Protein AF-A0A821BG41-F1 (afdb_monomer)

Organism: NCBI:txid392032

Structure (mmCIF, N/CA/C/O backbone):
data_AF-A0A821BG41-F1
#
_entry.id   AF-A0A821BG41-F1
#
loop_
_atom_site.group_PDB
_atom_site.id
_atom_site.type_symbol
_atom_site.label_atom_id
_atom_site.label_alt_id
_atom_site.label_comp_id
_atom_site.label_asym_id
_atom_site.label_entity_id
_atom_site.label_seq_id
_atom_site.pdbx_PDB_ins_code
_atom_site.Cartn_x
_atom_site.Cartn_y
_atom_site.Cartn_z
_atom_site.occupancy
_atom_site.B_iso_or_equiv
_atom_site.auth_seq_id
_atom_site.auth_comp_id
_atom_site.auth_asym_id
_atom_site.auth_atom_id
_atom_site.pdbx_PDB_model_num
ATOM 1 N N . LEU A 1 1 ? -7.877 10.036 12.841 1.00 83.12 1 LEU A N 1
ATOM 2 C CA . LEU A 1 1 ? -7.981 10.003 11.367 1.00 83.12 1 LEU A CA 1
ATOM 3 C C . LEU A 1 1 ? -9.269 9.277 11.002 1.00 83.12 1 LEU A C 1
ATOM 5 O O . LEU A 1 1 ? -9.530 8.242 11.602 1.00 83.12 1 LEU A O 1
ATOM 9 N N . PHE A 1 2 ? -10.061 9.819 10.078 1.00 88.44 2 PHE A N 1
ATOM 10 C CA . PHE A 1 2 ? -11.281 9.198 9.553 1.00 88.44 2 PHE A CA 1
ATOM 11 C C . PHE A 1 2 ? -11.327 9.444 8.045 1.00 88.44 2 PHE A C 1
ATOM 13 O O . PHE A 1 2 ? -11.191 10.588 7.621 1.00 88.44 2 PHE A O 1
ATOM 20 N N . ASN A 1 3 ? -11.491 8.385 7.259 1.00 85.50 3 ASN A N 1
ATOM 21 C CA . ASN A 1 3 ? -11.589 8.429 5.807 1.00 85.50 3 ASN A CA 1
ATOM 22 C C . ASN A 1 3 ? -12.712 7.501 5.345 1.00 85.50 3 ASN A C 1
ATOM 24 O O . ASN A 1 3 ? -12.954 6.457 5.950 1.00 85.50 3 ASN A O 1
ATOM 28 N N . ARG A 1 4 ? -13.362 7.869 4.242 1.00 89.00 4 ARG A N 1
ATOM 29 C CA . ARG A 1 4 ? -14.416 7.076 3.610 1.00 89.00 4 ARG A CA 1
ATOM 30 C C . ARG A 1 4 ? -14.182 7.018 2.106 1.00 89.00 4 ARG A C 1
ATOM 32 O O . ARG A 1 4 ? -13.873 8.041 1.497 1.00 89.00 4 ARG A O 1
ATOM 39 N N . TYR A 1 5 ? -14.364 5.842 1.522 1.00 88.38 5 TYR A N 1
ATOM 40 C CA . TYR A 1 5 ? -14.383 5.625 0.083 1.00 88.38 5 TYR A CA 1
ATOM 41 C C . TYR A 1 5 ? -15.630 4.821 -0.279 1.00 88.38 5 TYR A C 1
ATOM 43 O O . TYR A 1 5 ? -15.704 3.639 0.027 1.00 88.38 5 TYR A O 1
ATOM 51 N N . ILE A 1 6 ? -16.609 5.471 -0.913 1.00 90.50 6 ILE A N 1
ATOM 52 C CA . ILE A 1 6 ? -17.924 4.882 -1.213 1.00 90.50 6 ILE A CA 1
ATOM 53 C C . ILE A 1 6 ? -18.543 4.290 0.066 1.00 90.50 6 ILE A C 1
ATOM 55 O O . ILE A 1 6 ? -18.955 5.059 0.937 1.00 90.50 6 ILE A O 1
ATOM 59 N N . ASP A 1 7 ? -18.567 2.970 0.214 1.00 90.19 7 ASP A N 1
ATOM 60 C CA . ASP A 1 7 ? -19.157 2.274 1.358 1.00 90.19 7 ASP A CA 1
ATOM 61 C C . ASP A 1 7 ? -18.105 1.860 2.400 1.00 90.19 7 ASP A C 1
ATOM 63 O O . ASP A 1 7 ? -18.447 1.563 3.543 1.00 90.19 7 ASP A O 1
ATOM 67 N N . ASP A 1 8 ? -16.818 1.933 2.052 1.00 90.62 8 ASP A N 1
ATOM 68 C CA . ASP A 1 8 ? -15.718 1.542 2.924 1.00 90.62 8 ASP A CA 1
ATOM 69 C C . ASP A 1 8 ? -15.284 2.695 3.833 1.00 90.62 8 ASP A C 1
ATOM 71 O O . ASP A 1 8 ? -15.025 3.821 3.391 1.00 90.62 8 ASP A O 1
ATOM 75 N N . VAL A 1 9 ? -15.137 2.403 5.125 1.00 92.06 9 VAL A N 1
ATOM 76 C CA . VAL A 1 9 ? -14.697 3.366 6.139 1.00 92.06 9 VAL A CA 1
ATOM 77 C C . VAL A 1 9 ? -13.405 2.889 6.789 1.00 92.06 9 VAL A C 1
ATOM 79 O O . VAL A 1 9 ? -13.288 1.749 7.230 1.00 92.06 9 VAL A O 1
ATOM 82 N N . PHE A 1 10 ? -12.441 3.800 6.904 1.00 91.94 10 PHE A N 1
ATOM 83 C CA . PHE A 1 10 ? -11.218 3.604 7.670 1.00 91.94 10 PHE A CA 1
ATOM 84 C C . PHE A 1 10 ? -11.103 4.667 8.756 1.00 91.94 10 PHE A C 1
ATOM 86 O O . PHE A 1 10 ? -11.219 5.866 8.491 1.00 91.94 10 PHE A O 1
ATOM 93 N N . MET A 1 11 ? -10.799 4.248 9.982 1.00 92.25 11 MET A N 1
ATOM 94 C CA . MET A 1 11 ? -10.555 5.184 11.073 1.00 92.25 11 MET A CA 1
ATOM 95 C C . MET A 1 11 ? -9.512 4.684 12.062 1.00 92.25 11 MET A C 1
ATOM 97 O O . MET A 1 11 ? -9.336 3.486 12.268 1.00 92.25 11 MET A O 1
ATOM 101 N N . THR A 1 12 ? -8.846 5.634 12.712 1.00 92.38 12 THR A N 1
ATOM 102 C CA . THR A 1 12 ? -7.970 5.377 13.857 1.00 92.38 12 THR A CA 1
ATOM 103 C C . THR A 1 12 ? -8.703 5.721 15.146 1.00 92.38 12 THR A C 1
ATOM 105 O O . THR A 1 12 ? -9.379 6.749 15.220 1.00 92.38 12 THR A O 1
ATOM 108 N N . TRP A 1 13 ? -8.513 4.908 16.179 1.00 92.62 13 TRP A N 1
ATOM 109 C CA . TRP A 1 13 ? -9.172 5.075 17.468 1.00 92.62 13 TRP A CA 1
ATOM 110 C C . TRP A 1 13 ? -8.147 5.166 18.596 1.00 92.62 13 TRP A C 1
ATOM 112 O O . TRP A 1 13 ? -7.233 4.349 18.664 1.00 92.62 13 TRP A O 1
ATOM 122 N N . ASN A 1 14 ? -8.309 6.161 19.471 1.00 91.69 14 ASN A N 1
ATOM 123 C CA . ASN A 1 14 ? -7.357 6.452 20.551 1.00 91.69 14 ASN A CA 1
ATOM 124 C C . ASN A 1 14 ? -7.866 6.031 21.941 1.00 91.69 14 ASN A C 1
ATOM 126 O O . ASN A 1 14 ? -7.137 6.186 22.916 1.00 91.69 14 ASN A O 1
AT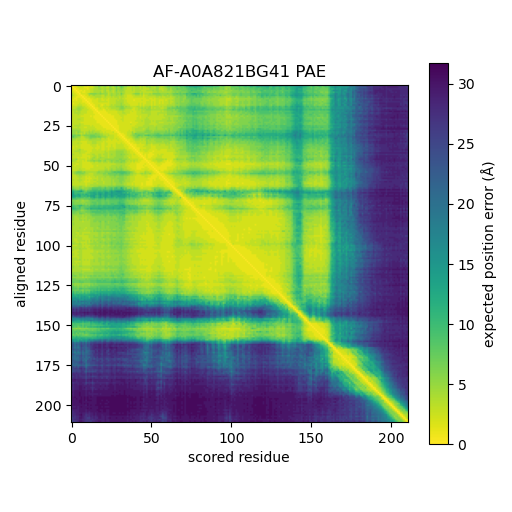OM 130 N N . LYS A 1 15 ? -9.111 5.549 22.054 1.00 92.56 15 LYS A N 1
ATOM 131 C CA . LYS A 1 15 ? -9.680 5.066 23.323 1.00 92.56 15 LYS A CA 1
ATOM 132 C C . LYS A 1 15 ? -9.685 3.538 23.373 1.00 92.56 15 LYS A C 1
ATOM 134 O O . LYS A 1 15 ? -9.118 2.876 22.504 1.00 92.56 15 LYS A O 1
ATOM 139 N N . SER A 1 16 ? -10.339 2.974 24.386 1.00 93.88 16 SER A N 1
ATOM 140 C CA . SER A 1 16 ? -10.462 1.526 24.525 1.00 93.88 16 SER A CA 1
ATOM 141 C C . SER A 1 16 ? -11.202 0.899 23.335 1.00 93.88 16 SER A C 1
ATOM 143 O O . SER A 1 16 ? -12.135 1.480 22.772 1.00 93.88 16 SER A O 1
ATOM 145 N N . GLU A 1 17 ? -10.797 -0.317 22.962 1.00 92.75 17 GLU A N 1
ATOM 146 C CA . GLU A 1 17 ? -11.471 -1.106 21.924 1.00 92.75 17 GLU A CA 1
ATOM 147 C C . GLU A 1 17 ? -12.933 -1.405 22.299 1.00 92.75 17 GLU A C 1
ATOM 149 O O . GLU A 1 17 ? -13.809 -1.417 21.438 1.00 92.75 17 GLU A O 1
ATOM 154 N N . ASN A 1 18 ? -13.217 -1.581 23.593 1.00 95.31 18 ASN A N 1
ATOM 155 C CA . ASN A 1 18 ? -14.565 -1.854 24.094 1.00 95.31 18 ASN A CA 1
ATOM 156 C C . ASN A 1 18 ? -15.521 -0.679 23.869 1.00 95.31 18 ASN A C 1
ATOM 158 O O . ASN A 1 18 ? -16.675 -0.892 23.506 1.00 95.31 18 ASN A O 1
ATOM 162 N N . GLU A 1 19 ? -15.059 0.559 24.060 1.00 95.62 19 GLU A N 1
ATOM 163 C CA . GLU A 1 19 ? -15.861 1.739 23.719 1.00 95.62 19 GLU A CA 1
ATOM 164 C C . GLU A 1 19 ? -16.169 1.788 22.225 1.00 95.62 19 GLU A C 1
ATOM 166 O O . GLU A 1 19 ? -17.300 2.080 21.845 1.00 95.62 19 GLU A O 1
ATOM 171 N N . LEU A 1 20 ? -15.187 1.456 21.382 1.00 94.56 20 LEU A N 1
ATOM 172 C CA . LEU A 1 20 ? -15.393 1.437 19.941 1.00 94.56 20 LEU A CA 1
ATOM 173 C C . LEU A 1 20 ? -16.427 0.382 19.530 1.00 94.56 20 LEU A C 1
ATOM 175 O O . LEU A 1 20 ? -17.335 0.688 18.760 1.00 94.56 20 LEU A O 1
ATOM 179 N N . LYS A 1 21 ? -16.330 -0.835 20.078 1.00 94.88 21 LYS A N 1
ATOM 180 C CA . LYS A 1 21 ? -17.300 -1.911 19.821 1.00 94.88 21 LYS A CA 1
ATOM 181 C C . LYS A 1 21 ? -18.718 -1.494 20.196 1.00 94.88 21 LYS A C 1
ATOM 183 O O . LYS A 1 21 ? -19.605 -1.620 19.363 1.00 94.88 21 LYS A O 1
ATOM 188 N N . LYS A 1 22 ? -18.911 -0.890 21.374 1.00 95.44 22 LYS A N 1
ATOM 189 C CA . LYS A 1 22 ? -20.225 -0.381 21.805 1.00 95.44 22 LYS A CA 1
ATOM 190 C C . LYS A 1 22 ? -20.807 0.643 20.832 1.00 95.44 22 LYS A C 1
ATOM 192 O O . LYS A 1 22 ? -22.000 0.619 20.554 1.00 95.44 22 LYS A O 1
ATOM 197 N N . ILE A 1 23 ? -19.978 1.547 20.307 1.00 94.00 23 ILE A N 1
ATOM 198 C CA . ILE A 1 23 ? -20.428 2.543 19.323 1.00 94.00 23 ILE A CA 1
ATOM 199 C C . ILE A 1 23 ? -20.885 1.855 18.031 1.00 94.00 23 ILE A C 1
ATOM 201 O O . ILE A 1 23 ? -21.939 2.204 17.503 1.00 94.00 23 ILE A O 1
ATOM 205 N N . ILE A 1 24 ? -20.123 0.876 17.536 1.00 93.75 24 ILE A N 1
ATOM 206 C CA . ILE A 1 24 ? -20.457 0.155 16.299 1.00 93.75 24 ILE A CA 1
ATOM 207 C C . ILE A 1 24 ? -21.707 -0.716 16.486 1.00 93.75 24 ILE A C 1
ATOM 209 O O . ILE A 1 24 ? -22.584 -0.724 15.626 1.00 93.75 24 ILE A O 1
ATOM 213 N N . GLU A 1 25 ? -21.825 -1.406 17.619 1.00 94.31 25 GLU A N 1
ATOM 214 C CA . GLU A 1 25 ? -23.008 -2.193 17.977 1.00 94.31 25 GLU A CA 1
ATOM 215 C C . GLU A 1 25 ? -24.257 -1.311 18.034 1.00 94.31 25 GLU A C 1
ATOM 217 O O . GLU A 1 25 ? -25.267 -1.648 17.420 1.00 94.31 25 GLU A O 1
ATOM 222 N N . ASN A 1 26 ? -24.169 -0.139 18.669 1.00 95.12 26 ASN A N 1
ATOM 223 C CA . ASN A 1 26 ? -25.259 0.831 18.681 1.00 95.12 26 ASN A CA 1
ATOM 224 C C . ASN A 1 26 ? -25.603 1.324 17.268 1.00 95.12 26 ASN A C 1
ATOM 226 O O . ASN A 1 26 ? -26.780 1.388 16.923 1.00 95.12 26 ASN A O 1
ATOM 230 N N . ALA A 1 27 ? -24.610 1.632 16.429 1.00 92.88 27 ALA A N 1
ATOM 231 C CA . ALA A 1 27 ? -24.849 2.043 15.044 1.00 92.88 27 ALA A CA 1
ATOM 232 C C . ALA A 1 27 ? -25.553 0.944 14.225 1.00 92.88 27 ALA A C 1
ATOM 234 O O . ALA A 1 27 ? -26.441 1.238 13.429 1.00 92.88 27 ALA A O 1
ATOM 235 N N . ASN A 1 28 ? -25.239 -0.328 14.486 1.00 95.00 28 ASN A N 1
ATOM 236 C CA . ASN A 1 28 ? -25.894 -1.479 13.860 1.00 95.00 28 ASN A CA 1
ATOM 237 C C . ASN A 1 28 ? -27.363 -1.675 14.269 1.00 95.00 28 ASN A C 1
ATOM 239 O O . ASN A 1 28 ? -28.057 -2.479 13.650 1.00 95.00 28 ASN A O 1
ATOM 243 N N . THR A 1 29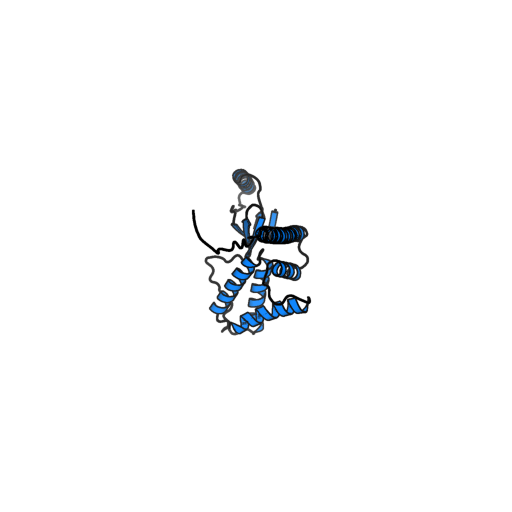 ? -27.860 -0.946 15.274 1.00 95.38 29 THR A N 1
ATOM 244 C CA . THR A 1 29 ? -29.290 -0.947 15.637 1.00 95.38 29 THR A CA 1
ATOM 245 C C . THR A 1 29 ? -30.116 0.076 14.860 1.00 95.38 29 THR A C 1
ATOM 247 O O . THR A 1 29 ? -31.342 0.004 14.880 1.00 95.38 29 THR A O 1
ATOM 250 N N . TRP A 1 30 ? -29.477 1.024 14.165 1.00 94.25 30 TRP A N 1
ATOM 251 C CA . TRP A 1 30 ? -30.176 2.157 13.553 1.00 94.25 30 TRP A CA 1
ATOM 252 C C . TRP A 1 30 ? -31.073 1.765 12.383 1.00 94.25 30 TRP A C 1
ATOM 254 O O . TRP A 1 30 ? -32.073 2.435 12.134 1.00 94.25 30 TRP A O 1
ATOM 264 N N . HIS A 1 31 ? -30.735 0.699 11.658 1.00 94.12 31 HIS A N 1
ATOM 265 C CA . HIS A 1 31 ? -31.535 0.240 10.534 1.00 94.12 31 HIS A CA 1
ATOM 266 C C . HIS A 1 31 ? -31.576 -1.293 10.479 1.00 94.12 31 HIS A C 1
ATOM 268 O O . HIS A 1 31 ? -30.521 -1.926 10.464 1.00 94.12 31 HIS A O 1
ATOM 274 N N . PRO A 1 32 ? -32.764 -1.917 10.379 1.00 92.69 32 PRO A N 1
ATOM 275 C CA . PRO A 1 32 ? -32.904 -3.374 10.469 1.00 92.69 32 PRO A CA 1
ATOM 276 C C . PRO A 1 32 ? -32.188 -4.127 9.338 1.00 92.69 32 PRO A C 1
ATOM 278 O O . PRO A 1 32 ? -31.756 -5.262 9.530 1.00 92.69 32 PRO A O 1
ATOM 281 N N . ASN A 1 33 ? -32.028 -3.485 8.175 1.00 94.25 33 ASN A N 1
ATOM 282 C CA . ASN A 1 33 ? -31.461 -4.112 6.977 1.00 94.25 33 ASN A CA 1
ATOM 283 C C . ASN A 1 33 ? -30.023 -3.674 6.654 1.00 94.25 33 ASN A C 1
ATOM 285 O O . ASN A 1 33 ? -29.470 -4.146 5.668 1.00 94.25 33 ASN A O 1
ATOM 289 N N . ILE A 1 34 ? -29.421 -2.757 7.424 1.00 91.56 34 ILE A N 1
ATOM 290 C CA . ILE A 1 34 ? -28.054 -2.275 7.161 1.00 91.56 34 ILE A CA 1
ATOM 291 C C . ILE A 1 34 ? -27.195 -2.600 8.377 1.00 91.56 34 ILE A C 1
ATOM 293 O O . ILE A 1 34 ? -27.445 -2.095 9.467 1.00 91.56 34 ILE A O 1
ATOM 297 N N . LYS A 1 35 ? -26.176 -3.440 8.177 1.00 92.38 35 LYS A N 1
ATOM 298 C CA . LYS A 1 35 ? -25.190 -3.792 9.201 1.00 92.38 35 LYS A CA 1
ATOM 299 C C . LYS A 1 35 ? -23.798 -3.389 8.735 1.00 92.38 35 LYS A C 1
ATOM 301 O O . LYS A 1 35 ? -23.368 -3.766 7.651 1.00 92.38 35 LYS A O 1
ATOM 306 N N . LEU A 1 36 ? -23.103 -2.646 9.580 1.00 92.00 36 LEU A N 1
ATOM 307 C CA . LEU A 1 36 ? -21.690 -2.337 9.469 1.00 92.00 36 LEU A CA 1
ATOM 308 C C . LEU A 1 36 ? -20.887 -3.586 9.830 1.00 92.00 36 LEU A C 1
ATOM 310 O O . LEU A 1 36 ? -20.845 -4.008 10.991 1.00 92.00 36 LEU A O 1
ATOM 314 N N . GLU A 1 37 ? -20.237 -4.162 8.826 1.00 92.62 37 GLU A N 1
ATOM 315 C CA . GLU A 1 37 ? -19.157 -5.115 9.036 1.00 92.62 37 GLU A CA 1
ATOM 316 C C . GLU A 1 37 ? -17.890 -4.344 9.418 1.00 92.62 37 GLU A C 1
ATOM 318 O O . GLU A 1 37 ? -17.560 -3.321 8.817 1.00 92.62 37 GLU A O 1
ATOM 323 N N . TYR A 1 38 ? -17.184 -4.801 10.451 1.00 93.06 38 TYR A N 1
ATOM 324 C CA . TYR A 1 38 ? -16.000 -4.109 10.941 1.00 93.06 38 TYR A CA 1
ATOM 325 C C . TYR A 1 38 ? -14.908 -5.085 11.357 1.00 93.06 38 TYR A C 1
ATOM 327 O O . TYR A 1 38 ? -15.159 -6.190 11.836 1.00 93.06 38 TYR A O 1
ATOM 335 N N . LYS A 1 39 ? -13.661 -4.631 11.226 1.00 93.94 39 LYS A N 1
ATOM 336 C CA . LYS A 1 39 ? -12.480 -5.347 11.694 1.00 93.94 39 LYS A CA 1
ATOM 337 C C . LYS A 1 39 ? -11.565 -4.377 12.422 1.00 93.94 39 LYS A C 1
ATOM 339 O O . LYS A 1 39 ? -11.225 -3.323 11.895 1.00 93.94 39 LYS A O 1
ATOM 344 N N . ILE A 1 40 ? -11.154 -4.747 13.631 1.00 93.38 40 ILE A N 1
ATOM 345 C CA . ILE A 1 40 ? -10.231 -3.963 14.454 1.00 93.38 40 ILE A CA 1
ATOM 346 C C . ILE A 1 40 ? -8.924 -4.741 14.531 1.00 93.38 40 ILE A C 1
ATOM 348 O O . ILE A 1 40 ? -8.909 -5.917 14.884 1.00 93.38 40 ILE A O 1
ATOM 352 N N . SER A 1 41 ? -7.824 -4.107 14.144 1.00 93.56 41 SER A N 1
ATOM 353 C CA . SER A 1 41 ? -6.489 -4.693 14.215 1.00 93.56 41 SER A CA 1
ATOM 354 C C . SER A 1 41 ? -5.445 -3.587 14.105 1.00 93.56 41 SER A C 1
ATOM 356 O O . SER A 1 41 ? -5.717 -2.498 13.601 1.00 93.56 41 SER A O 1
ATOM 358 N N . LYS A 1 42 ? -4.225 -3.885 14.557 1.00 92.69 42 LYS A N 1
ATOM 359 C CA . LYS A 1 42 ? -3.055 -3.029 14.328 1.00 92.69 42 LYS A CA 1
ATOM 360 C C . LYS A 1 42 ? -2.646 -2.990 12.857 1.00 92.69 42 LYS A C 1
ATOM 362 O O . LYS A 1 42 ? -2.075 -1.994 12.433 1.00 92.69 42 LYS A O 1
ATOM 367 N N . SER A 1 43 ? -2.922 -4.054 12.104 1.00 93.88 43 SER A N 1
ATOM 368 C CA . SER A 1 43 ? -2.664 -4.141 10.665 1.00 93.88 43 SER A CA 1
ATOM 369 C C . SER A 1 43 ? -3.929 -4.577 9.932 1.00 93.88 43 SER A C 1
ATOM 371 O O . SER A 1 43 ? -4.524 -5.606 10.278 1.00 93.88 43 SER A O 1
ATOM 373 N N . LEU A 1 44 ? -4.372 -3.767 8.971 1.00 93.81 44 LEU A N 1
ATOM 374 C CA . LEU A 1 44 ? -5.616 -3.961 8.231 1.00 93.81 44 LEU A CA 1
ATOM 375 C C . LEU A 1 44 ? -5.435 -3.606 6.754 1.00 93.81 44 LEU A C 1
ATOM 377 O O . LEU A 1 44 ? -4.873 -2.551 6.446 1.00 93.81 44 LEU A O 1
ATOM 381 N N . PRO A 1 45 ? -5.930 -4.451 5.835 1.00 93.12 45 PRO A N 1
ATOM 382 C CA . PRO A 1 45 ? -6.088 -4.042 4.453 1.00 93.12 45 PRO A CA 1
ATOM 383 C C . PRO A 1 45 ? -7.233 -3.033 4.336 1.00 93.12 45 PRO A C 1
ATOM 385 O O . PRO A 1 45 ? -8.283 -3.198 4.955 1.00 93.12 45 PRO A O 1
ATOM 388 N N . PHE A 1 46 ? -7.026 -2.005 3.523 1.00 90.62 46 PHE A N 1
ATOM 389 C CA . PHE A 1 46 ? -8.040 -1.052 3.099 1.00 90.62 46 PHE A CA 1
ATOM 390 C C . PHE A 1 46 ? -7.832 -0.771 1.610 1.00 90.62 46 PHE A C 1
ATOM 392 O O . PHE A 1 46 ? -6.835 -0.154 1.220 1.00 90.62 46 PHE A O 1
ATOM 399 N N . LEU A 1 47 ? -8.759 -1.257 0.779 1.00 89.25 47 LEU A N 1
ATOM 400 C CA . LEU A 1 47 ? -8.615 -1.283 -0.677 1.00 89.25 47 LEU A CA 1
ATOM 401 C C . LEU A 1 47 ? -7.285 -1.954 -1.082 1.00 89.25 47 LEU A C 1
ATOM 403 O O . LEU A 1 47 ? -6.979 -3.075 -0.680 1.00 89.25 47 LEU A O 1
ATOM 407 N N . ASP A 1 48 ? -6.471 -1.237 -1.850 1.00 88.69 48 ASP A N 1
ATOM 408 C CA . ASP A 1 48 ? -5.187 -1.672 -2.383 1.00 88.69 48 ASP A CA 1
ATOM 409 C C . ASP A 1 48 ? -3.993 -1.476 -1.423 1.00 88.69 48 ASP A C 1
ATOM 411 O O . ASP A 1 48 ? -2.837 -1.720 -1.802 1.00 88.69 48 ASP A O 1
ATOM 415 N N . VAL A 1 49 ? -4.247 -1.022 -0.191 1.00 91.81 49 VAL A N 1
ATOM 416 C CA . VAL A 1 49 ? -3.220 -0.608 0.773 1.00 91.81 49 VAL A CA 1
ATOM 417 C C . VAL A 1 49 ? -3.326 -1.419 2.059 1.00 91.81 49 VAL A C 1
ATOM 419 O O . VAL A 1 49 ? -4.403 -1.577 2.624 1.00 91.81 49 VAL A O 1
ATOM 422 N N . LEU A 1 50 ? -2.193 -1.904 2.559 1.00 94.75 50 LEU A N 1
ATOM 423 C CA . LEU A 1 50 ? -2.082 -2.484 3.890 1.00 94.75 50 LEU A CA 1
ATOM 424 C C . LEU A 1 50 ? -1.601 -1.401 4.853 1.00 94.75 50 LEU A C 1
ATOM 426 O O . LEU A 1 50 ? -0.480 -0.900 4.730 1.00 94.75 50 LEU A O 1
ATOM 430 N N . LEU A 1 51 ? -2.453 -1.055 5.812 1.00 93.69 51 LEU A N 1
ATOM 431 C CA . LEU A 1 51 ? -2.188 -0.041 6.822 1.00 93.69 51 LEU A CA 1
ATOM 432 C C . LEU A 1 51 ? -1.794 -0.718 8.130 1.00 93.69 51 LEU A C 1
ATOM 434 O O . LEU A 1 51 ? -2.535 -1.548 8.650 1.00 93.69 51 LEU A O 1
ATOM 438 N N . THR A 1 52 ? -0.635 -0.352 8.670 1.00 94.25 52 THR A N 1
ATOM 439 C CA . THR A 1 52 ? -0.095 -0.903 9.914 1.00 94.25 52 THR A CA 1
ATOM 440 C C . THR A 1 52 ? 0.249 0.217 10.882 1.00 94.25 52 THR A C 1
ATOM 442 O O . THR A 1 52 ? 1.028 1.110 10.565 1.00 94.25 52 THR A O 1
ATOM 445 N N . ASN A 1 53 ? -0.321 0.168 12.080 1.00 93.19 53 ASN A N 1
ATOM 446 C CA . ASN A 1 53 ? 0.026 1.067 13.169 1.00 93.19 53 ASN A CA 1
ATOM 447 C C . ASN A 1 53 ? 1.302 0.575 13.866 1.00 93.19 53 ASN A C 1
ATOM 449 O O . ASN A 1 53 ? 1.302 -0.465 14.528 1.00 93.19 53 ASN A O 1
ATOM 453 N N . ILE A 1 54 ? 2.371 1.353 13.731 1.00 91.94 54 ILE A N 1
ATOM 454 C CA . ILE A 1 54 ? 3.663 1.148 14.377 1.00 91.94 54 ILE A CA 1
ATOM 455 C C . ILE A 1 54 ? 3.797 2.214 15.466 1.00 91.94 54 ILE A C 1
ATOM 457 O O . ILE A 1 54 ? 4.182 3.349 15.196 1.00 91.94 54 ILE A O 1
ATOM 461 N N . ASN A 1 55 ? 3.452 1.852 16.703 1.00 89.44 55 ASN A N 1
ATOM 462 C CA . ASN A 1 55 ? 3.610 2.701 17.893 1.00 89.44 55 ASN A CA 1
ATOM 463 C C . ASN A 1 55 ? 2.999 4.113 17.763 1.00 89.44 55 ASN A C 1
ATOM 465 O O . ASN A 1 55 ? 3.580 5.092 18.218 1.00 89.44 55 ASN A O 1
ATOM 469 N N . GLY A 1 56 ? 1.823 4.222 17.142 1.00 86.62 56 GLY A N 1
ATOM 470 C CA . GLY A 1 56 ? 1.119 5.492 16.927 1.00 86.62 56 GLY A CA 1
ATOM 471 C C . GLY A 1 56 ? 1.365 6.117 15.553 1.00 86.62 56 GLY A C 1
ATOM 472 O O . GLY A 1 56 ? 0.625 7.018 15.161 1.00 86.62 56 GLY A O 1
ATOM 473 N N . THR A 1 57 ? 2.333 5.607 14.791 1.00 88.62 57 THR A N 1
ATOM 474 C CA . THR A 1 57 ? 2.610 6.042 13.419 1.00 88.62 57 THR A CA 1
ATOM 475 C C . THR A 1 57 ? 1.998 5.067 12.424 1.00 88.62 57 THR A C 1
ATOM 477 O O . THR A 1 57 ? 2.235 3.861 12.481 1.00 88.62 57 THR A O 1
ATOM 480 N N . LEU A 1 58 ? 1.212 5.582 11.480 1.00 90.81 58 LEU A N 1
ATOM 481 C CA . LEU A 1 58 ? 0.606 4.761 10.438 1.00 90.81 58 LEU A CA 1
ATOM 482 C C . LEU A 1 58 ? 1.600 4.537 9.292 1.00 90.81 58 LEU A C 1
ATOM 484 O O . LEU A 1 58 ? 2.005 5.481 8.617 1.00 90.81 58 LEU A O 1
ATOM 488 N N . SER A 1 59 ? 1.964 3.280 9.061 1.00 92.75 59 SER A N 1
ATOM 489 C CA . SER A 1 59 ? 2.767 2.838 7.923 1.00 92.75 59 SER A CA 1
ATOM 490 C C . SER A 1 59 ? 1.874 2.189 6.869 1.00 92.75 59 SER A C 1
ATOM 492 O O . SER A 1 59 ? 0.974 1.417 7.203 1.00 92.75 59 SER A O 1
ATOM 494 N N . ALA A 1 60 ? 2.112 2.506 5.600 1.00 92.25 60 ALA A N 1
ATOM 495 C CA . ALA A 1 60 ? 1.374 1.992 4.459 1.00 92.25 60 ALA A CA 1
ATOM 496 C C . ALA A 1 60 ? 2.291 1.153 3.560 1.00 92.25 60 ALA A C 1
ATOM 498 O O . ALA A 1 60 ? 3.475 1.449 3.382 1.00 92.25 60 ALA A O 1
ATOM 499 N N . SER A 1 61 ? 1.727 0.094 2.991 1.00 94.00 61 SER A N 1
ATOM 500 C CA . SER A 1 61 ? 2.367 -0.761 1.988 1.00 94.00 61 SER A CA 1
ATOM 501 C C . SER A 1 61 ? 1.323 -1.261 0.995 1.00 94.00 61 SER A C 1
ATOM 503 O O . SER A 1 61 ? 0.122 -1.080 1.202 1.00 94.00 61 SER A O 1
ATOM 505 N N . VAL A 1 62 ? 1.756 -1.864 -0.110 1.00 93.56 62 VAL A N 1
ATOM 506 C CA . VAL A 1 62 ? 0.825 -2.474 -1.064 1.00 93.56 62 VAL A CA 1
ATOM 507 C C . VAL A 1 62 ? 0.192 -3.713 -0.431 1.00 93.56 62 VAL A C 1
ATOM 509 O O . VAL A 1 62 ? 0.895 -4.577 0.086 1.00 93.56 62 VAL A O 1
ATOM 512 N N . TYR A 1 63 ? -1.139 -3.807 -0.465 1.00 93.88 63 TYR A N 1
ATOM 513 C CA . TYR A 1 63 ? -1.823 -5.024 -0.041 1.00 93.88 63 TYR A CA 1
ATOM 514 C C . TYR A 1 63 ? -1.878 -6.047 -1.178 1.00 93.88 63 TYR A C 1
ATOM 516 O O . TYR A 1 63 ? -2.435 -5.763 -2.240 1.00 93.88 63 TYR A O 1
ATOM 524 N N . HIS A 1 64 ? -1.363 -7.248 -0.911 1.00 90.88 64 HIS A N 1
ATOM 525 C CA . HIS A 1 64 ? -1.534 -8.432 -1.755 1.00 90.88 64 HIS A CA 1
ATOM 526 C C . HIS A 1 64 ? -2.426 -9.431 -1.034 1.00 90.88 64 HIS A C 1
ATOM 528 O O . HIS A 1 64 ? -2.161 -9.808 0.110 1.00 90.88 64 HIS A O 1
ATOM 534 N N . LYS A 1 65 ? -3.505 -9.859 -1.692 1.00 87.06 65 LYS A N 1
ATOM 535 C CA . LYS A 1 65 ? -4.434 -10.828 -1.112 1.00 87.06 65 LYS A CA 1
ATOM 536 C C . LYS A 1 65 ? -3.722 -12.187 -0.991 1.00 87.06 65 LYS A C 1
ATOM 538 O O . LYS A 1 65 ? -3.317 -12.714 -2.021 1.00 87.06 65 LYS A O 1
ATOM 543 N N . PRO A 1 66 ? -3.616 -12.797 0.208 1.00 84.25 66 PRO A N 1
ATOM 544 C CA . PRO A 1 66 ? -2.813 -14.013 0.407 1.00 84.25 66 PRO A CA 1
ATOM 545 C C . PRO A 1 66 ? -3.222 -15.209 -0.460 1.00 84.25 66 PRO A C 1
ATOM 547 O O . PRO A 1 66 ? -2.390 -16.039 -0.796 1.00 84.25 66 PRO A O 1
ATOM 550 N N . ALA A 1 67 ? -4.508 -15.299 -0.801 1.00 81.06 67 ALA A N 1
ATOM 551 C CA . ALA A 1 67 ? -5.063 -16.378 -1.615 1.00 81.06 67 ALA A CA 1
ATOM 552 C C . ALA A 1 67 ? -5.150 -16.036 -3.113 1.00 81.06 67 ALA A C 1
ATOM 554 O O . ALA A 1 67 ? -5.655 -16.845 -3.884 1.00 81.06 67 ALA A O 1
ATOM 555 N N . ALA A 1 68 ? -4.743 -14.832 -3.528 1.00 82.75 68 ALA A N 1
ATOM 556 C CA . ALA A 1 68 ? -4.718 -14.481 -4.940 1.00 82.75 68 ALA A CA 1
ATOM 557 C C . ALA A 1 68 ? -3.397 -14.949 -5.547 1.00 82.75 68 ALA A C 1
ATOM 559 O O . ALA A 1 68 ? -2.324 -14.587 -5.065 1.00 82.75 68 ALA A O 1
ATOM 560 N N . GLU A 1 69 ? -3.479 -15.721 -6.626 1.00 82.62 69 GLU A N 1
ATOM 561 C CA . GLU A 1 69 ? -2.312 -15.947 -7.466 1.00 82.62 69 GLU A CA 1
ATOM 562 C C . GLU A 1 69 ? -1.826 -14.599 -8.019 1.00 82.62 69 GLU A C 1
ATOM 564 O O . GLU A 1 69 ? -2.650 -13.733 -8.340 1.00 82.62 69 GLU A O 1
ATOM 569 N N . PRO A 1 70 ? -0.504 -14.392 -8.144 1.00 82.31 70 PRO A N 1
ATOM 570 C CA . PRO A 1 70 ? 0.070 -13.179 -8.715 1.00 82.31 70 PRO A CA 1
ATOM 571 C C . PRO A 1 70 ? -0.101 -13.194 -10.242 1.00 82.31 70 PRO A C 1
ATOM 573 O O . PRO A 1 70 ? 0.865 -13.196 -11.003 1.00 82.31 70 PRO A O 1
ATOM 576 N N . TYR A 1 71 ? -1.347 -13.266 -10.701 1.00 86.44 71 TYR A N 1
ATOM 577 C CA . TYR A 1 71 ? -1.693 -13.340 -12.106 1.00 86.44 71 TYR A CA 1
ATOM 578 C C . TYR A 1 71 ? -1.682 -11.940 -12.713 1.00 86.44 71 TYR A C 1
ATOM 580 O O . TYR A 1 71 ? -2.404 -11.037 -12.284 1.00 86.44 71 TYR A O 1
ATOM 588 N N . VAL A 1 72 ? -0.864 -11.772 -13.745 1.00 91.12 72 VAL A N 1
ATOM 589 C CA . VAL A 1 72 ? -0.933 -10.638 -14.666 1.00 91.12 72 VAL A CA 1
ATOM 590 C C . VAL A 1 72 ? -1.041 -11.191 -16.077 1.00 91.12 72 VAL A C 1
ATOM 592 O O . VAL A 1 72 ? -0.788 -12.366 -16.312 1.00 91.12 72 VAL A O 1
ATOM 595 N N . VAL A 1 73 ? -1.418 -10.347 -17.031 1.00 93.00 73 VAL A N 1
ATOM 596 C CA . VAL A 1 73 ? -1.532 -10.745 -18.437 1.00 93.00 73 VAL A CA 1
ATOM 597 C C . VAL A 1 73 ? -0.234 -11.439 -18.901 1.00 93.00 73 VAL A C 1
ATOM 599 O O . VAL A 1 73 ? 0.808 -10.785 -18.904 1.00 93.00 73 VAL A O 1
ATOM 602 N N . PRO A 1 74 ? -0.257 -12.731 -19.284 1.00 94.56 74 PRO A N 1
ATOM 603 C CA . PRO A 1 74 ? 0.958 -13.466 -19.631 1.00 94.56 74 PRO A CA 1
ATOM 604 C C . PRO A 1 74 ? 1.678 -12.853 -20.830 1.00 94.56 74 PRO A C 1
ATOM 606 O O . PRO A 1 74 ? 1.036 -12.476 -21.807 1.00 94.56 74 PRO A O 1
ATOM 609 N N . PHE A 1 75 ? 3.010 -12.807 -20.820 1.00 94.12 75 PHE A N 1
ATOM 610 C CA . PHE A 1 75 ? 3.770 -12.133 -21.886 1.00 94.12 75 PHE A CA 1
ATOM 611 C C . PHE A 1 75 ? 3.636 -12.790 -23.275 1.00 94.12 75 PHE A C 1
ATOM 613 O O . PHE A 1 75 ? 3.889 -12.146 -24.286 1.00 94.12 75 PHE A O 1
ATOM 620 N N . ILE A 1 76 ? 3.232 -14.064 -23.327 1.00 93.56 76 ILE A N 1
ATOM 621 C CA . ILE A 1 76 ? 3.001 -14.815 -24.574 1.00 93.56 76 ILE A CA 1
ATOM 622 C C . ILE A 1 76 ? 1.648 -14.506 -25.235 1.00 93.56 76 ILE A C 1
ATOM 624 O O . ILE A 1 76 ? 1.391 -14.941 -26.353 1.00 93.56 76 ILE A O 1
ATOM 628 N N . SER A 1 77 ? 0.761 -13.793 -24.543 1.00 94.12 77 SER A N 1
ATOM 629 C CA . SER A 1 77 ? -0.547 -13.428 -25.089 1.00 94.12 77 SER A CA 1
ATOM 630 C C . SER A 1 77 ? -0.429 -12.432 -26.248 1.00 94.12 77 SER A C 1
ATOM 632 O O . SER A 1 77 ? 0.526 -11.658 -26.332 1.00 94.12 77 SER A O 1
ATOM 634 N N . ASP A 1 78 ? -1.426 -12.425 -27.133 1.00 94.06 78 ASP A N 1
ATOM 635 C CA . ASP A 1 78 ? -1.469 -11.559 -28.318 1.00 94.06 78 ASP A CA 1
ATOM 636 C C . ASP A 1 78 ? -1.953 -10.139 -27.974 1.00 94.06 78 ASP A C 1
ATOM 638 O O . ASP A 1 78 ? -2.967 -9.642 -28.465 1.00 94.06 78 ASP A O 1
ATOM 642 N N . HIS A 1 79 ? -1.253 -9.483 -27.046 1.00 94.25 79 HIS A N 1
ATOM 643 C CA . HIS A 1 79 ? -1.499 -8.086 -26.715 1.00 94.25 79 HIS A CA 1
ATOM 644 C C . HIS A 1 79 ? -0.406 -7.176 -27.280 1.00 94.25 79 HIS A C 1
ATOM 646 O O . HIS A 1 79 ? 0.775 -7.533 -27.304 1.00 94.25 79 HIS A O 1
ATOM 652 N N . PRO A 1 80 ? -0.754 -5.942 -27.680 1.00 94.06 80 PRO A N 1
ATOM 653 C CA . PRO A 1 80 ? 0.239 -4.965 -28.092 1.00 94.06 80 PRO A CA 1
ATOM 654 C C . PRO A 1 80 ? 1.274 -4.693 -26.995 1.00 94.06 80 PRO A C 1
ATOM 656 O O . PRO A 1 80 ? 0.943 -4.579 -25.814 1.00 94.06 80 PRO A O 1
ATOM 659 N N . ARG A 1 81 ? 2.529 -4.455 -27.394 1.00 90.81 81 ARG A N 1
ATOM 660 C CA . ARG A 1 81 ? 3.655 -4.226 -26.468 1.00 90.81 81 ARG A CA 1
ATOM 661 C C . ARG A 1 81 ? 3.391 -3.156 -25.403 1.00 90.81 81 ARG A C 1
ATOM 663 O O . ARG A 1 81 ? 3.815 -3.309 -24.259 1.00 90.81 81 ARG A O 1
ATOM 670 N N . HIS A 1 82 ? 2.680 -2.088 -25.765 1.00 90.56 82 HIS A N 1
ATOM 671 C CA . HIS A 1 82 ? 2.369 -0.994 -24.845 1.00 90.56 82 HIS A CA 1
ATOM 672 C C . HIS A 1 82 ? 1.492 -1.442 -23.662 1.00 90.56 82 HIS A C 1
ATOM 674 O O . HIS A 1 82 ? 1.601 -0.867 -22.584 1.00 90.56 82 HIS A O 1
ATOM 680 N N . VAL A 1 83 ? 0.663 -2.482 -23.824 1.00 92.44 83 VAL A N 1
ATOM 681 C CA . VAL A 1 83 ? -0.163 -3.041 -22.742 1.00 92.44 83 VAL A CA 1
ATOM 682 C C . VAL A 1 83 ? 0.738 -3.638 -21.666 1.00 92.44 83 VAL A C 1
ATOM 684 O O . VAL A 1 83 ? 0.636 -3.270 -20.497 1.00 92.44 83 VAL A O 1
ATOM 687 N N . PHE A 1 84 ? 1.696 -4.476 -22.061 1.00 93.00 84 PHE A N 1
ATOM 688 C CA . PHE A 1 84 ? 2.673 -5.065 -21.145 1.00 93.00 84 PHE A CA 1
ATOM 689 C C . PHE A 1 84 ? 3.508 -4.000 -20.427 1.00 93.00 84 PHE A C 1
ATOM 691 O O . PHE A 1 84 ? 3.734 -4.097 -19.219 1.00 93.00 84 PHE A O 1
ATOM 698 N N . GLU A 1 85 ? 3.936 -2.960 -21.149 1.00 90.38 85 GLU A N 1
ATOM 699 C CA . GLU A 1 85 ? 4.663 -1.834 -20.557 1.00 90.38 85 GLU A CA 1
ATOM 700 C C . GLU A 1 85 ? 3.796 -1.091 -19.533 1.00 90.38 85 GLU A C 1
ATOM 702 O O . GLU A 1 85 ? 4.268 -0.798 -18.433 1.00 90.38 85 GLU A O 1
ATOM 707 N N . ASN A 1 86 ? 2.525 -0.836 -19.849 1.00 89.38 86 ASN A N 1
ATOM 708 C CA . ASN A 1 86 ? 1.591 -0.146 -18.964 1.00 89.38 86 ASN A CA 1
ATOM 709 C C . ASN A 1 86 ? 1.305 -0.937 -17.684 1.00 89.38 86 ASN A C 1
ATOM 711 O O . ASN A 1 86 ? 1.269 -0.342 -16.610 1.00 89.38 86 ASN A O 1
ATOM 715 N N . ILE A 1 87 ? 1.165 -2.263 -17.754 1.00 91.81 87 ILE A N 1
ATOM 716 C CA . ILE A 1 87 ? 0.922 -3.100 -16.567 1.00 91.81 87 ILE A CA 1
ATOM 717 C C . ILE A 1 87 ? 2.115 -3.012 -15.596 1.00 91.81 87 ILE A C 1
ATOM 719 O O . ILE A 1 87 ? 1.931 -2.788 -14.394 1.00 91.81 87 ILE A O 1
ATOM 723 N N . VAL A 1 88 ? 3.350 -3.089 -16.112 1.00 90.62 88 VAL A N 1
ATOM 724 C CA . VAL A 1 88 ? 4.571 -2.902 -15.304 1.00 90.62 88 VAL A CA 1
ATOM 725 C C . VAL A 1 88 ? 4.635 -1.483 -14.730 1.00 90.62 88 VAL A C 1
ATOM 727 O O . VAL A 1 88 ? 4.937 -1.297 -13.548 1.00 90.62 88 VAL A O 1
ATOM 730 N N . GLN A 1 89 ? 4.326 -0.465 -15.540 1.00 86.50 89 GLN A N 1
ATOM 731 C CA . GLN A 1 89 ? 4.336 0.933 -15.101 1.00 86.50 89 GLN A CA 1
ATOM 732 C C . GLN A 1 89 ? 3.318 1.208 -13.991 1.00 86.50 89 GLN A C 1
ATOM 734 O O . GLN A 1 89 ? 3.66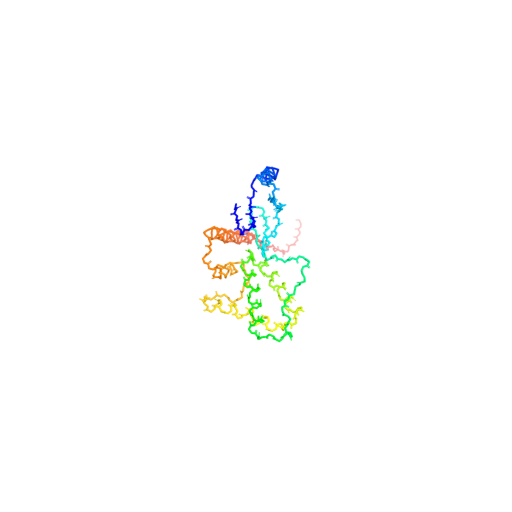5 1.866 -13.008 1.00 86.50 89 GLN A O 1
ATOM 739 N N . THR A 1 90 ? 2.090 0.709 -14.122 1.00 87.81 90 THR A N 1
ATOM 740 C CA . THR A 1 90 ? 1.021 0.882 -13.132 1.00 87.81 90 THR A CA 1
ATOM 741 C C . THR A 1 90 ? 1.374 0.190 -11.823 1.00 87.81 90 THR A C 1
ATOM 743 O O . THR A 1 90 ? 1.289 0.820 -10.769 1.00 87.81 90 THR A O 1
ATOM 746 N N . SER A 1 91 ? 1.878 -1.047 -11.884 1.00 90.94 91 SER A N 1
ATOM 747 C CA . SER A 1 91 ? 2.325 -1.792 -10.695 1.00 90.94 91 SER A CA 1
ATOM 748 C C . SER A 1 91 ? 3.428 -1.040 -9.948 1.00 90.94 91 SER A C 1
ATOM 750 O O . SER A 1 91 ? 3.363 -0.840 -8.738 1.00 90.94 91 SER A O 1
ATOM 752 N N . ARG A 1 92 ? 4.415 -0.512 -10.677 1.00 87.56 92 ARG A N 1
ATOM 753 C CA . ARG A 1 92 ? 5.475 0.305 -10.078 1.00 87.56 92 ARG A CA 1
ATOM 754 C C . ARG A 1 92 ? 4.944 1.616 -9.490 1.00 87.56 92 ARG A C 1
ATOM 756 O O . ARG A 1 92 ? 5.356 1.994 -8.398 1.00 87.56 92 ARG A O 1
ATOM 763 N N . ARG A 1 93 ? 4.067 2.342 -10.194 1.00 85.88 93 ARG A N 1
ATOM 764 C CA . ARG A 1 93 ? 3.472 3.592 -9.677 1.00 85.88 93 ARG A CA 1
ATOM 765 C C . ARG A 1 93 ? 2.725 3.337 -8.369 1.00 85.88 93 ARG A C 1
ATOM 767 O O . ARG A 1 93 ? 2.878 4.112 -7.428 1.00 85.88 93 ARG A O 1
ATOM 774 N N . ARG A 1 94 ? 1.986 2.228 -8.297 1.00 88.81 94 ARG A N 1
ATOM 775 C CA . ARG A 1 94 ? 1.322 1.752 -7.081 1.00 88.81 94 ARG A CA 1
ATOM 776 C C . ARG A 1 94 ? 2.325 1.511 -5.948 1.00 88.81 94 ARG A C 1
ATOM 778 O O . ARG A 1 94 ? 2.133 2.046 -4.859 1.00 88.81 94 ARG A O 1
ATOM 785 N N . ALA A 1 95 ? 3.420 0.803 -6.232 1.00 90.38 95 ALA A N 1
ATOM 786 C CA . ALA A 1 95 ? 4.485 0.541 -5.264 1.00 90.38 95 ALA A CA 1
ATOM 787 C C . ALA A 1 95 ? 5.064 1.827 -4.666 1.00 90.38 95 ALA A C 1
ATOM 789 O O . ALA A 1 95 ? 5.198 1.936 -3.450 1.00 90.38 95 ALA A O 1
ATOM 790 N N . VAL A 1 96 ? 5.365 2.820 -5.508 1.00 86.44 96 VAL A N 1
ATOM 791 C CA . VAL A 1 96 ? 5.889 4.114 -5.049 1.00 86.44 96 VAL A CA 1
ATOM 792 C C . VAL A 1 96 ? 4.862 4.868 -4.209 1.00 86.44 96 VAL A C 1
ATOM 794 O O . VAL A 1 96 ? 5.195 5.416 -3.163 1.00 86.44 96 VAL A O 1
ATOM 797 N N . LYS A 1 97 ? 3.605 4.905 -4.659 1.00 85.38 97 LYS A N 1
ATOM 798 C CA . LYS A 1 97 ? 2.555 5.681 -3.994 1.00 85.38 97 LYS A CA 1
ATOM 799 C C . LYS A 1 97 ? 2.237 5.131 -2.602 1.00 85.38 97 LYS A C 1
ATOM 801 O O . LYS A 1 97 ? 2.113 5.899 -1.646 1.00 85.38 97 LYS A O 1
ATOM 806 N N . TYR A 1 98 ? 2.095 3.813 -2.484 1.00 90.06 98 TYR A N 1
ATOM 807 C CA . TYR A 1 98 ? 1.587 3.183 -1.264 1.00 90.06 98 TYR A CA 1
ATOM 808 C C . TYR A 1 98 ? 2.660 2.819 -0.249 1.00 90.06 98 TYR A C 1
ATOM 810 O O . TYR A 1 98 ? 2.328 2.718 0.925 1.00 90.06 98 TYR A O 1
ATOM 818 N N . SER A 1 99 ? 3.919 2.667 -0.655 1.00 91.62 99 SER A N 1
ATOM 819 C CA . SER A 1 99 ? 4.991 2.355 0.292 1.00 91.62 99 SER A CA 1
ATOM 820 C C . SER A 1 99 ? 5.368 3.591 1.101 1.00 91.62 99 SER A C 1
ATOM 822 O O . SER A 1 99 ? 5.773 4.607 0.538 1.00 91.62 99 SER A O 1
ATOM 824 N N . SER A 1 100 ? 5.238 3.505 2.424 1.00 88.94 100 SER A N 1
ATOM 825 C CA . SER A 1 100 ? 5.653 4.578 3.331 1.00 88.94 100 SER A CA 1
ATOM 826 C C . SER A 1 100 ? 7.165 4.682 3.482 1.00 88.94 100 SER A C 1
ATOM 828 O O . SER A 1 100 ? 7.639 5.766 3.795 1.00 88.94 100 SER A O 1
ATOM 830 N N . THR A 1 101 ? 7.902 3.584 3.281 1.00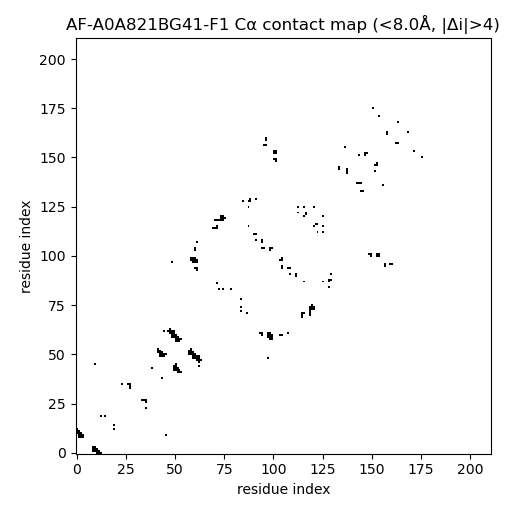 88.25 101 THR A N 1
ATOM 831 C CA . THR A 1 101 ? 9.360 3.563 3.434 1.00 88.25 101 THR A CA 1
ATOM 832 C C . THR A 1 101 ? 10.070 2.986 2.222 1.00 88.25 101 THR A C 1
ATOM 834 O O . THR A 1 101 ? 9.485 2.220 1.445 1.00 88.25 101 THR A O 1
ATOM 837 N N . PHE A 1 102 ? 11.357 3.304 2.076 1.00 86.25 102 PHE A N 1
ATOM 838 C CA . PHE A 1 102 ? 12.183 2.772 0.996 1.00 86.25 102 PHE A CA 1
ATOM 839 C C . PHE A 1 102 ? 12.335 1.251 1.084 1.00 86.25 102 PHE A C 1
ATOM 841 O O . PHE A 1 102 ? 12.343 0.564 0.061 1.00 86.25 102 PHE A O 1
ATOM 848 N N . GLN A 1 103 ? 12.400 0.707 2.301 1.00 89.50 103 GLN A N 1
ATOM 849 C CA . GLN A 1 103 ? 12.446 -0.738 2.508 1.00 89.50 103 GLN A CA 1
ATOM 850 C C . GLN A 1 103 ? 11.177 -1.419 1.976 1.00 89.50 103 GLN A C 1
ATOM 852 O O . GLN A 1 103 ? 11.281 -2.341 1.170 1.00 89.50 103 GLN A O 1
ATOM 857 N N . LEU A 1 104 ? 9.994 -0.910 2.341 1.00 91.25 104 LEU A N 1
ATOM 858 C CA . LEU A 1 104 ? 8.712 -1.441 1.860 1.00 91.25 104 LEU A CA 1
ATOM 859 C C . LEU A 1 104 ? 8.595 -1.332 0.336 1.00 91.25 104 LEU A C 1
ATOM 861 O O . LEU A 1 104 ? 8.135 -2.262 -0.324 1.00 91.25 104 LEU A O 1
ATOM 865 N N . PHE A 1 105 ? 9.083 -0.231 -0.236 1.00 91.06 105 PHE A N 1
ATOM 866 C CA . PHE A 1 105 ? 9.149 -0.068 -1.683 1.00 91.06 105 PHE A CA 1
ATOM 867 C C . PHE A 1 105 ? 10.065 -1.103 -2.350 1.00 91.06 105 PHE A C 1
ATOM 869 O O . PHE A 1 105 ? 9.723 -1.639 -3.404 1.00 91.06 105 PHE A O 1
ATOM 876 N N . ASN A 1 106 ? 11.226 -1.399 -1.763 1.00 90.38 106 ASN A N 1
ATOM 877 C CA . ASN A 1 106 ? 12.138 -2.407 -2.299 1.00 90.38 106 ASN A CA 1
ATOM 878 C C . ASN A 1 106 ? 11.554 -3.816 -2.209 1.00 90.38 106 ASN A C 1
ATOM 880 O O . ASN A 1 106 ? 11.712 -4.596 -3.149 1.00 90.38 106 ASN A O 1
ATOM 884 N N . ASP A 1 107 ? 10.875 -4.136 -1.111 1.00 92.19 107 ASP A N 1
ATOM 885 C CA . ASP A 1 107 ? 10.183 -5.412 -0.941 1.00 92.19 107 ASP A CA 1
ATOM 886 C C . ASP A 1 107 ? 9.094 -5.570 -2.008 1.00 92.19 107 ASP A C 1
ATOM 888 O O . ASP A 1 107 ? 9.084 -6.562 -2.742 1.00 92.19 107 ASP A O 1
ATOM 892 N N . GLU A 1 108 ? 8.290 -4.527 -2.217 1.00 93.62 108 GLU A N 1
ATOM 893 C CA . GLU A 1 108 ? 7.279 -4.493 -3.271 1.00 93.62 108 GLU A CA 1
ATOM 894 C C . GLU A 1 108 ? 7.891 -4.583 -4.674 1.00 93.62 108 GLU A C 1
ATOM 896 O O . GLU A 1 108 ? 7.404 -5.305 -5.542 1.00 93.62 108 GLU A O 1
ATOM 901 N N . ARG A 1 109 ? 9.014 -3.905 -4.921 1.00 90.81 109 ARG A N 1
ATOM 902 C CA . ARG A 1 109 ? 9.735 -3.991 -6.196 1.00 90.81 109 ARG A CA 1
ATOM 903 C C . ARG A 1 109 ? 10.199 -5.420 -6.485 1.00 90.81 109 ARG A C 1
ATOM 905 O O . ARG A 1 109 ? 10.122 -5.856 -7.638 1.00 90.81 109 ARG A O 1
ATOM 912 N N . ARG A 1 110 ? 10.696 -6.144 -5.475 1.00 91.81 110 ARG A N 1
ATOM 913 C CA . ARG A 1 110 ? 11.095 -7.555 -5.620 1.00 91.81 110 ARG A CA 1
ATOM 914 C C . ARG A 1 110 ? 9.882 -8.443 -5.882 1.00 91.81 110 ARG A C 1
ATOM 916 O O . ARG A 1 110 ? 9.953 -9.296 -6.769 1.00 91.81 110 ARG A O 1
ATOM 923 N N . TYR A 1 111 ? 8.776 -8.207 -5.178 1.00 93.44 111 TYR A N 1
ATOM 924 C CA . TYR A 1 111 ? 7.515 -8.914 -5.399 1.00 93.44 111 TYR A CA 1
ATOM 925 C C . TYR A 1 111 ? 7.000 -8.719 -6.830 1.00 93.44 111 TYR A C 1
ATOM 927 O O . TYR A 1 111 ? 6.742 -9.691 -7.542 1.00 93.44 111 TYR A O 1
ATOM 935 N N . ILE A 1 112 ? 6.960 -7.469 -7.296 1.00 92.75 112 ILE A N 1
ATOM 936 C CA . ILE A 1 112 ? 6.595 -7.101 -8.664 1.00 92.75 112 ILE A CA 1
ATOM 937 C C . ILE A 1 112 ? 7.482 -7.837 -9.669 1.00 92.75 112 ILE A C 1
ATOM 939 O O . ILE A 1 112 ? 6.973 -8.508 -10.563 1.00 92.75 112 ILE A O 1
ATOM 943 N N . LYS A 1 113 ? 8.813 -7.759 -9.525 1.00 92.19 113 LYS A N 1
ATOM 944 C CA . LYS A 1 113 ? 9.734 -8.426 -10.458 1.00 92.19 113 LYS A CA 1
ATOM 945 C C . LYS A 1 113 ? 9.475 -9.932 -10.514 1.00 92.19 113 LYS A C 1
ATOM 947 O O . LYS A 1 113 ? 9.395 -10.482 -11.607 1.00 92.19 113 LYS A O 1
ATOM 952 N N . SER A 1 114 ? 9.301 -10.570 -9.360 1.00 93.31 114 SER A N 1
ATOM 953 C CA . SER A 1 114 ? 9.026 -12.009 -9.267 1.00 93.31 114 SER A CA 1
ATOM 954 C C . SER A 1 114 ? 7.700 -12.375 -9.937 1.00 93.31 114 SER A C 1
ATOM 956 O O . SER A 1 114 ? 7.651 -13.319 -10.718 1.00 93.31 114 SER A O 1
ATOM 958 N N . THR A 1 115 ? 6.661 -11.566 -9.720 1.00 94.19 115 THR A N 1
ATOM 959 C CA . THR A 1 115 ? 5.344 -11.710 -10.354 1.00 94.19 115 THR A CA 1
ATOM 960 C C . THR A 1 115 ? 5.444 -11.650 -11.879 1.00 94.19 115 THR A C 1
ATOM 962 O O . THR A 1 115 ? 4.966 -12.541 -12.573 1.00 94.19 115 THR A O 1
ATOM 965 N N . PHE A 1 116 ? 6.116 -10.641 -12.436 1.00 94.69 116 PHE A N 1
ATOM 966 C CA . PHE A 1 116 ? 6.250 -10.520 -13.891 1.00 94.69 116 PHE A CA 1
ATOM 967 C C . PHE A 1 116 ? 7.096 -11.645 -14.502 1.00 94.69 116 PHE A C 1
ATOM 969 O O . PHE A 1 116 ? 6.750 -12.150 -15.569 1.00 94.69 116 PHE A O 1
ATOM 976 N N . LEU A 1 117 ? 8.166 -12.076 -13.826 1.00 94.69 117 LEU A N 1
ATOM 977 C CA . LEU A 1 117 ? 8.962 -13.226 -14.268 1.00 94.69 117 LEU A CA 1
ATOM 978 C C . LEU A 1 117 ? 8.127 -14.512 -14.295 1.00 94.69 117 LEU A C 1
ATOM 980 O O . LEU A 1 117 ? 8.196 -15.255 -15.270 1.00 94.69 117 LEU A O 1
ATOM 984 N N . TYR A 1 118 ? 7.301 -14.737 -13.268 1.00 94.50 118 TYR A N 1
ATOM 985 C CA . TYR A 1 118 ? 6.386 -15.878 -13.204 1.00 94.50 118 TYR A CA 1
ATOM 986 C C . TYR A 1 118 ? 5.383 -15.889 -14.370 1.00 94.50 118 TYR A C 1
ATOM 988 O O . TYR A 1 118 ? 5.083 -16.942 -14.920 1.00 94.50 118 TYR A O 1
ATOM 996 N N . ASN A 1 119 ? 4.943 -14.712 -14.823 1.00 95.19 119 ASN A N 1
ATOM 997 C CA . ASN A 1 119 ? 4.034 -14.557 -15.965 1.00 95.19 119 ASN A CA 1
ATOM 998 C C . ASN A 1 119 ? 4.763 -14.461 -17.330 1.00 95.19 119 ASN A C 1
ATOM 1000 O O . ASN A 1 119 ? 4.185 -14.022 -18.328 1.00 95.19 119 ASN A O 1
ATOM 1004 N N . GLY A 1 120 ? 6.042 -14.852 -17.392 1.00 95.25 120 GLY A N 1
ATOM 1005 C CA . GLY A 1 120 ? 6.802 -15.007 -18.638 1.00 95.25 120 GLY A CA 1
ATOM 1006 C C . GLY A 1 120 ? 7.431 -13.729 -19.200 1.00 95.25 120 GLY A C 1
ATOM 1007 O O . GLY A 1 120 ? 7.915 -13.733 -20.333 1.00 95.25 120 GLY A O 1
ATOM 1008 N N . TYR A 1 121 ? 7.449 -12.625 -18.449 1.00 95.75 121 TYR A N 1
ATOM 1009 C CA . TYR A 1 121 ? 8.057 -11.382 -18.927 1.00 95.75 121 TYR A CA 1
ATOM 1010 C C . TYR A 1 121 ? 9.591 -11.485 -18.912 1.00 95.75 121 TYR A C 1
ATOM 1012 O O . TYR A 1 121 ? 10.170 -11.873 -17.895 1.00 95.75 121 TYR A O 1
ATOM 1020 N N . PRO A 1 122 ? 10.295 -11.049 -19.974 1.00 94.25 122 PRO A N 1
ATOM 1021 C CA . PRO A 1 122 ? 11.752 -11.021 -19.973 1.00 94.25 122 PRO A CA 1
ATOM 1022 C C . PRO A 1 122 ? 12.307 -10.092 -18.885 1.00 94.25 122 PRO A C 1
ATOM 1024 O O . PRO A 1 122 ? 11.905 -8.931 -18.779 1.00 94.25 122 PRO A O 1
ATOM 1027 N N . SER A 1 123 ? 13.309 -10.550 -18.126 1.00 91.88 123 SER A N 1
ATOM 1028 C CA . SER A 1 123 ? 13.956 -9.737 -17.077 1.00 91.88 123 SER A CA 1
ATOM 1029 C C . SER A 1 123 ? 14.468 -8.390 -17.612 1.00 91.88 123 SER A C 1
ATOM 1031 O O . SER A 1 123 ? 14.254 -7.341 -17.004 1.00 91.88 123 SER A O 1
ATOM 1033 N N . SER A 1 124 ? 15.048 -8.391 -18.818 1.00 90.00 124 SER A N 1
ATOM 1034 C CA . SER A 1 124 ? 15.525 -7.182 -19.499 1.00 90.00 124 SER A CA 1
ATOM 1035 C C . SER A 1 124 ? 14.406 -6.186 -19.815 1.00 90.00 124 SER A C 1
ATOM 1037 O O . SER A 1 124 ? 14.631 -4.976 -19.742 1.00 90.00 124 SER A O 1
ATOM 1039 N N . PHE A 1 125 ? 13.201 -6.671 -20.133 1.00 89.31 125 PHE A N 1
ATOM 1040 C CA . PHE A 1 125 ? 12.020 -5.846 -20.379 1.00 89.31 125 PHE A CA 1
ATOM 1041 C C . PHE A 1 125 ? 11.556 -5.168 -19.089 1.00 89.31 125 PHE A C 1
ATOM 1043 O O . PHE A 1 125 ? 11.361 -3.952 -19.070 1.00 89.31 125 PHE 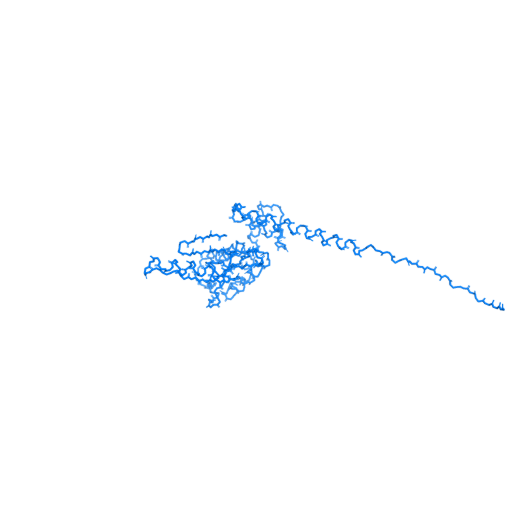A O 1
ATOM 1050 N N . ILE A 1 126 ? 11.466 -5.930 -17.996 1.00 88.75 126 ILE A N 1
ATOM 1051 C CA . ILE A 1 126 ? 11.113 -5.410 -16.671 1.00 88.75 126 ILE A CA 1
ATOM 1052 C C . ILE A 1 126 ? 12.129 -4.336 -16.259 1.00 88.75 126 ILE A C 1
ATOM 1054 O O . ILE A 1 126 ? 11.765 -3.186 -16.006 1.00 88.75 126 ILE A O 1
ATOM 1058 N N . ASP A 1 127 ? 13.420 -4.674 -16.274 1.00 86.38 127 ASP A N 1
ATOM 1059 C CA . ASP A 1 127 ? 14.496 -3.779 -15.844 1.00 86.38 127 ASP A CA 1
ATOM 1060 C C . ASP A 1 127 ? 14.605 -2.528 -16.730 1.00 86.38 127 ASP A C 1
ATOM 1062 O O . ASP A 1 127 ? 14.916 -1.441 -16.238 1.00 86.38 127 ASP A O 1
ATOM 1066 N N . LYS A 1 128 ? 14.320 -2.635 -18.035 1.00 85.75 128 LYS A N 1
ATOM 1067 C CA . LYS A 1 128 ? 14.226 -1.475 -18.936 1.00 85.75 128 LYS A CA 1
ATOM 1068 C C . LYS A 1 128 ? 13.087 -0.545 -18.519 1.00 85.75 128 LYS A C 1
ATOM 1070 O O . LYS A 1 128 ? 13.306 0.661 -18.432 1.00 85.75 128 LYS A O 1
ATOM 1075 N N . THR A 1 129 ? 11.905 -1.081 -18.223 1.00 81.69 129 THR A N 1
ATOM 1076 C CA . THR A 1 129 ? 10.741 -0.281 -17.812 1.00 81.69 129 THR A CA 1
ATOM 1077 C C . THR A 1 129 ? 10.961 0.400 -16.461 1.00 81.69 129 THR A C 1
ATOM 1079 O O . THR A 1 129 ? 10.580 1.560 -16.289 1.00 81.69 129 THR A O 1
ATOM 1082 N N . PHE A 1 130 ? 11.624 -0.271 -15.513 1.00 79.19 130 PHE A N 1
ATOM 1083 C CA . PHE A 1 130 ? 12.049 0.349 -14.255 1.00 79.19 130 PHE A CA 1
ATOM 1084 C C . PHE A 1 130 ? 13.069 1.469 -14.493 1.00 79.19 130 PHE A C 1
ATOM 1086 O O . PHE A 1 130 ? 12.857 2.580 -14.012 1.00 79.19 130 PHE A O 1
ATOM 1093 N N . ARG A 1 131 ? 14.125 1.217 -15.281 1.00 78.88 131 ARG A N 1
ATOM 1094 C CA . ARG A 1 131 ? 15.154 2.223 -15.598 1.00 78.88 131 ARG A CA 1
ATOM 1095 C C . ARG A 1 131 ? 14.589 3.448 -16.305 1.00 78.88 131 ARG A C 1
ATOM 1097 O O . ARG A 1 131 ? 14.944 4.554 -15.920 1.00 78.88 131 ARG A O 1
ATOM 1104 N N . LYS A 1 132 ? 13.699 3.265 -17.287 1.00 75.88 132 LYS A N 1
ATOM 1105 C CA . LYS A 1 132 ? 13.084 4.370 -18.038 1.00 75.88 132 LYS A CA 1
ATOM 1106 C C . LYS A 1 132 ? 12.402 5.367 -17.106 1.00 75.88 132 LYS A C 1
ATOM 1108 O O . LYS A 1 132 ? 12.634 6.552 -17.220 1.00 75.88 132 LYS A O 1
ATOM 1113 N N . PHE A 1 133 ? 11.643 4.893 -16.129 1.00 71.50 133 PHE A N 1
ATOM 1114 C CA . PHE A 1 133 ? 10.959 5.776 -15.186 1.00 71.50 133 PHE A CA 1
ATOM 1115 C C . PHE A 1 133 ? 11.879 6.526 -14.245 1.00 71.50 133 PHE A C 1
ATOM 1117 O O . PHE A 1 133 ? 11.636 7.697 -13.978 1.00 71.50 133 PHE A O 1
ATOM 1124 N N . PHE A 1 134 ? 12.921 5.861 -13.744 1.00 67.00 134 PHE A N 1
ATOM 1125 C CA . PHE A 1 134 ? 13.929 6.569 -12.972 1.00 67.00 134 PHE A CA 1
ATOM 1126 C C . PHE A 1 134 ? 14.628 7.593 -13.854 1.00 67.00 134 PHE A C 1
ATOM 1128 O O . PHE A 1 134 ? 14.785 8.717 -13.419 1.00 67.00 134 PHE A O 1
ATOM 1135 N N . SER A 1 135 ? 14.954 7.262 -15.104 1.00 65.19 135 SER A N 1
ATOM 1136 C CA . SER A 1 135 ? 15.515 8.221 -16.056 1.00 65.19 135 SER A CA 1
ATOM 1137 C C . SER A 1 135 ? 14.573 9.398 -16.308 1.00 65.19 135 SER A C 1
ATOM 1139 O O . SER A 1 135 ? 15.018 10.526 -16.202 1.00 65.19 135 SER A O 1
ATOM 1141 N N . ASP A 1 136 ? 13.286 9.168 -16.574 1.00 63.69 136 ASP A N 1
ATOM 1142 C CA . ASP A 1 136 ? 12.295 10.228 -16.807 1.00 63.69 136 ASP A CA 1
ATOM 1143 C C . ASP A 1 136 ? 12.153 11.132 -15.564 1.00 63.69 136 ASP A C 1
ATOM 1145 O O . ASP A 1 136 ? 12.077 12.355 -15.677 1.00 63.69 136 ASP A O 1
ATOM 1149 N N . TYR A 1 137 ? 12.198 10.541 -14.363 1.00 61.72 137 TYR A N 1
ATOM 1150 C CA . TYR A 1 137 ? 12.234 11.270 -13.094 1.00 61.72 137 TYR A CA 1
ATOM 1151 C C . TYR A 1 137 ? 13.536 12.082 -12.926 1.00 61.72 137 TYR A C 1
ATOM 1153 O O . TYR A 1 137 ? 13.485 13.281 -12.657 1.00 61.72 137 TYR A O 1
ATOM 1161 N N . ILE A 1 138 ? 14.698 11.466 -13.153 1.00 58.81 138 ILE A N 1
ATOM 1162 C CA . ILE A 1 138 ? 16.041 12.054 -12.995 1.00 58.81 138 ILE A CA 1
ATOM 1163 C C . ILE A 1 138 ? 16.314 13.147 -14.037 1.00 58.81 138 ILE A C 1
ATOM 1165 O O . ILE A 1 138 ? 16.911 14.171 -13.723 1.00 58.81 138 ILE A O 1
ATOM 1169 N N . SER A 1 139 ? 15.867 12.976 -15.279 1.00 57.53 139 SER A N 1
ATOM 1170 C CA . SER A 1 139 ? 16.014 13.977 -16.341 1.00 57.53 139 SER A CA 1
ATOM 1171 C C . SER A 1 139 ? 15.174 15.228 -16.072 1.00 57.53 139 SER A C 1
ATOM 1173 O O . SER A 1 139 ? 15.532 16.304 -16.539 1.00 57.53 139 SER A O 1
ATOM 1175 N N . SER A 1 140 ? 14.093 15.112 -15.291 1.00 57.06 140 SER A N 1
ATOM 1176 C CA . SER A 1 140 ? 13.266 16.253 -14.875 1.00 57.06 140 SER A CA 1
ATOM 1177 C C . SER A 1 140 ? 13.828 17.028 -13.672 1.00 57.06 140 SER A C 1
ATOM 1179 O O . SER A 1 140 ? 13.455 18.182 -13.463 1.00 57.06 140 SER A O 1
ATOM 1181 N N . ARG A 1 141 ? 14.735 16.424 -12.886 1.00 54.00 141 ARG A N 1
ATOM 1182 C CA . ARG A 1 141 ? 15.406 17.049 -11.737 1.00 54.00 141 ARG A CA 1
ATOM 1183 C C . ARG A 1 141 ? 16.844 16.546 -11.628 1.00 54.00 141 ARG A C 1
ATOM 1185 O O . ARG A 1 141 ? 17.091 15.430 -11.183 1.00 54.00 141 ARG A O 1
ATOM 1192 N N . SER A 1 142 ? 17.784 17.393 -12.039 1.00 48.84 142 SER A N 1
ATOM 1193 C CA . SER A 1 142 ? 19.229 17.170 -11.951 1.00 48.84 142 SER A CA 1
ATOM 1194 C C . SER A 1 142 ? 19.636 16.584 -10.591 1.00 48.84 142 SER A C 1
ATOM 1196 O O . SER A 1 142 ? 19.381 17.216 -9.570 1.00 48.84 142 SER A O 1
ATOM 1198 N N . PHE A 1 143 ? 20.312 15.428 -10.630 1.00 46.94 143 PHE A N 1
ATOM 1199 C CA . PHE A 1 143 ? 20.807 14.587 -9.523 1.00 46.94 143 PHE A CA 1
ATOM 1200 C C . PHE A 1 143 ? 19.780 13.689 -8.824 1.00 46.94 143 PHE A C 1
ATOM 1202 O O . PHE A 1 143 ? 19.175 14.135 -7.868 1.00 46.94 143 PHE A O 1
ATOM 1209 N N . LEU A 1 144 ? 19.705 12.402 -9.216 1.00 46.22 144 LEU A N 1
ATOM 1210 C CA . LEU A 1 144 ? 19.595 11.226 -8.319 1.00 46.22 144 LEU A CA 1
ATOM 1211 C C . LEU A 1 144 ? 19.789 9.903 -9.106 1.00 46.22 144 LEU A C 1
ATOM 1213 O O . LEU A 1 144 ? 18.809 9.261 -9.479 1.00 46.22 144 LEU A O 1
ATOM 1217 N N . PRO A 1 145 ? 21.018 9.434 -9.387 1.00 50.97 145 PRO A N 1
ATOM 1218 C CA . PRO A 1 145 ? 21.201 8.152 -10.051 1.00 50.97 145 PRO A CA 1
ATOM 1219 C C . PRO A 1 145 ? 20.934 7.044 -9.025 1.00 50.97 145 PRO A C 1
ATOM 1221 O O . PRO A 1 145 ? 21.735 6.844 -8.120 1.00 50.97 145 PRO A O 1
ATOM 1224 N N . PHE A 1 146 ? 19.813 6.335 -9.197 1.00 55.84 146 PHE A N 1
ATOM 1225 C CA . PHE A 1 146 ? 19.311 5.228 -8.364 1.00 55.84 146 PHE A CA 1
ATOM 1226 C C . PHE A 1 146 ? 18.849 5.613 -6.947 1.00 55.84 146 PHE A C 1
ATOM 1228 O O . PHE A 1 146 ? 19.570 6.243 -6.182 1.00 55.84 146 PHE A O 1
ATOM 1235 N N . LEU A 1 147 ? 17.657 5.133 -6.577 1.00 66.19 147 LEU A N 1
ATOM 1236 C CA . LEU A 1 147 ? 17.169 5.174 -5.201 1.00 66.19 147 LEU A CA 1
ATOM 1237 C C . LEU A 1 147 ? 18.020 4.239 -4.337 1.00 66.19 147 LEU A C 1
ATOM 1239 O O . LEU A 1 147 ? 17.939 3.022 -4.503 1.00 66.19 147 LEU A O 1
ATOM 1243 N N . HIS A 1 148 ? 18.819 4.797 -3.437 1.00 69.50 148 HIS A N 1
ATOM 1244 C CA . HIS A 1 148 ? 19.637 4.030 -2.494 1.00 69.50 148 HIS A CA 1
ATOM 1245 C C . HIS A 1 148 ? 19.293 4.311 -1.033 1.00 69.50 148 HIS A C 1
ATOM 1247 O O . HIS A 1 148 ? 19.734 3.572 -0.157 1.00 69.50 148 HIS A O 1
ATOM 1253 N N . ASN A 1 149 ? 18.524 5.364 -0.760 1.00 76.81 149 ASN A N 1
ATOM 1254 C CA . ASN A 1 149 ? 18.196 5.772 0.597 1.00 76.81 149 ASN A CA 1
ATOM 1255 C C . ASN A 1 149 ? 16.761 6.308 0.718 1.00 76.81 149 ASN A C 1
ATOM 1257 O O . ASN A 1 149 ? 16.070 6.567 -0.273 1.00 76.81 149 ASN A O 1
ATOM 1261 N N . GLU A 1 150 ? 16.335 6.469 1.968 1.00 80.12 150 GLU A N 1
ATOM 1262 C CA . GLU A 1 150 ? 14.995 6.917 2.349 1.00 80.12 150 GLU A CA 1
ATOM 1263 C C . GLU A 1 150 ? 14.678 8.324 1.816 1.00 80.12 150 GLU A C 1
ATOM 1265 O O . GLU A 1 150 ? 13.617 8.547 1.236 1.00 80.12 150 GLU A O 1
ATOM 1270 N N . ALA A 1 151 ? 15.624 9.262 1.924 1.00 77.75 151 ALA A N 1
ATOM 1271 C CA . ALA A 1 151 ? 15.435 10.648 1.497 1.00 77.75 151 ALA A CA 1
ATOM 1272 C C . ALA A 1 151 ? 15.150 10.765 -0.010 1.00 77.75 151 ALA A C 1
ATOM 1274 O O . ALA A 1 151 ? 14.239 11.478 -0.433 1.00 77.75 151 ALA A O 1
ATOM 1275 N N . GLN A 1 152 ? 15.896 10.022 -0.827 1.00 77.75 152 GLN A N 1
ATOM 1276 C CA . GLN A 1 152 ? 15.708 9.956 -2.275 1.00 77.75 152 GLN A CA 1
ATOM 1277 C C . GLN A 1 152 ? 14.345 9.368 -2.642 1.00 77.75 152 GLN A C 1
ATOM 1279 O O . GLN A 1 152 ? 13.669 9.864 -3.548 1.00 77.75 152 GLN A O 1
ATOM 1284 N N . PHE A 1 153 ? 13.930 8.322 -1.925 1.00 80.81 153 PHE A N 1
ATOM 1285 C CA . PHE A 1 153 ? 12.624 7.705 -2.114 1.00 80.81 153 PHE A CA 1
ATOM 1286 C C . PHE A 1 153 ? 11.486 8.672 -1.773 1.00 80.81 153 PHE A C 1
ATOM 1288 O O . PHE A 1 153 ? 10.568 8.824 -2.580 1.00 80.81 153 PHE A O 1
ATOM 1295 N N . ILE A 1 154 ? 11.577 9.380 -0.644 1.00 80.00 154 ILE A N 1
ATOM 1296 C CA . ILE A 1 154 ? 10.582 10.376 -0.225 1.00 80.00 154 ILE A CA 1
ATOM 1297 C C . ILE A 1 154 ? 10.477 11.506 -1.255 1.00 80.00 154 ILE A C 1
ATOM 1299 O O . ILE A 1 154 ? 9.375 11.834 -1.692 1.00 80.00 154 ILE A O 1
ATOM 1303 N N . GLN A 1 155 ? 11.603 12.058 -1.722 1.00 76.25 155 GLN A N 1
ATOM 1304 C CA . GLN A 1 155 ? 11.595 13.107 -2.752 1.00 76.25 155 GLN A CA 1
ATOM 1305 C C . GLN A 1 155 ? 10.895 12.648 -4.036 1.00 76.25 155 GLN A C 1
ATOM 1307 O O . GLN A 1 155 ? 10.052 13.364 -4.583 1.00 76.25 155 GLN A O 1
ATOM 1312 N N . MET A 1 156 ? 11.202 11.430 -4.488 1.00 77.75 156 MET A N 1
ATOM 1313 C CA . MET A 1 156 ? 10.564 10.838 -5.660 1.00 77.75 156 MET A CA 1
ATOM 1314 C C . MET A 1 156 ? 9.065 10.624 -5.439 1.00 77.75 156 MET A C 1
ATOM 1316 O O . MET A 1 156 ? 8.256 10.950 -6.310 1.00 77.75 156 MET A O 1
ATOM 1320 N N . ARG A 1 157 ? 8.673 10.120 -4.268 1.00 77.50 157 ARG A N 1
ATOM 1321 C CA . ARG A 1 157 ? 7.271 9.911 -3.903 1.00 77.50 157 ARG A CA 1
ATOM 1322 C C . ARG A 1 157 ? 6.477 11.217 -3.904 1.00 77.50 157 ARG A C 1
ATOM 1324 O O . ARG A 1 157 ? 5.389 11.245 -4.481 1.00 77.50 157 ARG A O 1
ATOM 1331 N N . ILE A 1 158 ? 7.022 12.289 -3.327 1.00 74.56 158 ILE A N 1
ATOM 1332 C CA . ILE A 1 158 ? 6.401 13.624 -3.298 1.00 74.56 158 ILE A CA 1
ATOM 1333 C C . ILE A 1 158 ? 6.189 14.146 -4.721 1.00 74.56 158 ILE A C 1
ATOM 1335 O O . ILE A 1 158 ? 5.095 14.585 -5.074 1.00 74.56 158 ILE A O 1
ATOM 1339 N N . ALA A 1 159 ? 7.217 14.055 -5.564 1.00 71.44 159 ALA A N 1
ATOM 1340 C CA . ALA A 1 159 ? 7.158 14.534 -6.940 1.00 71.44 159 ALA A CA 1
ATOM 1341 C C . ALA A 1 159 ? 6.137 13.771 -7.804 1.00 71.44 159 ALA A C 1
ATOM 1343 O O . ALA A 1 159 ? 5.491 14.364 -8.664 1.00 71.44 159 ALA A O 1
ATOM 1344 N N . LEU A 1 160 ? 5.974 12.465 -7.575 1.00 67.38 160 LEU A N 1
ATOM 1345 C CA . LEU A 1 160 ? 5.060 11.611 -8.339 1.00 67.38 160 LEU A CA 1
ATOM 1346 C C . LEU A 1 160 ? 3.616 11.635 -7.840 1.00 67.38 160 LEU A C 1
ATOM 1348 O O . LEU A 1 160 ? 2.706 11.335 -8.612 1.00 67.38 160 LEU A O 1
ATOM 1352 N N . SER A 1 161 ? 3.400 11.937 -6.561 1.00 62.25 161 SER A N 1
ATOM 1353 C CA . SER A 1 161 ? 2.059 11.915 -5.971 1.00 62.25 161 SER A CA 1
ATOM 1354 C C . SER A 1 161 ? 1.216 13.125 -6.376 1.00 62.25 161 SER A C 1
ATOM 1356 O O . SER A 1 161 ? -0.007 13.050 -6.271 1.00 62.25 161 SER A O 1
ATOM 1358 N N . GLY A 1 162 ? 1.841 14.201 -6.880 1.00 51.44 162 GLY A N 1
ATOM 1359 C CA . GLY A 1 162 ? 1.207 15.518 -6.977 1.00 51.44 162 GLY A CA 1
ATOM 1360 C C . GLY A 1 162 ? 0.918 16.064 -5.573 1.00 51.44 162 GLY A C 1
ATOM 1361 O O . GLY A 1 162 ? 0.559 15.294 -4.693 1.00 51.44 162 GLY A O 1
ATOM 1362 N N . GLN A 1 163 ? 1.154 17.366 -5.359 1.00 43.03 163 GLN A N 1
ATOM 1363 C CA . GLN A 1 163 ? 0.983 18.122 -4.096 1.00 43.03 163 GLN A CA 1
ATOM 1364 C C . GLN A 1 163 ? 0.471 17.278 -2.902 1.00 43.03 163 GLN A C 1
ATOM 1366 O O . GLN A 1 163 ? -0.737 17.027 -2.821 1.00 43.03 163 GLN A O 1
ATOM 1371 N N . PRO A 1 164 ? 1.361 16.819 -1.996 1.00 46.84 164 PRO A N 1
ATOM 1372 C CA . PRO A 1 164 ? 0.946 16.074 -0.812 1.00 46.84 164 PRO A CA 1
ATOM 1373 C C . PRO A 1 164 ? -0.108 16.866 -0.038 1.00 46.84 164 PRO A C 1
ATOM 1375 O O . PRO A 1 164 ? -0.034 18.095 0.072 1.00 46.84 164 PRO A O 1
ATOM 1378 N N . SER A 1 165 ? -1.120 16.174 0.492 1.00 47.44 165 SER A N 1
ATOM 1379 C CA . SER A 1 165 ? -2.083 16.842 1.369 1.00 47.44 165 SER A CA 1
ATOM 13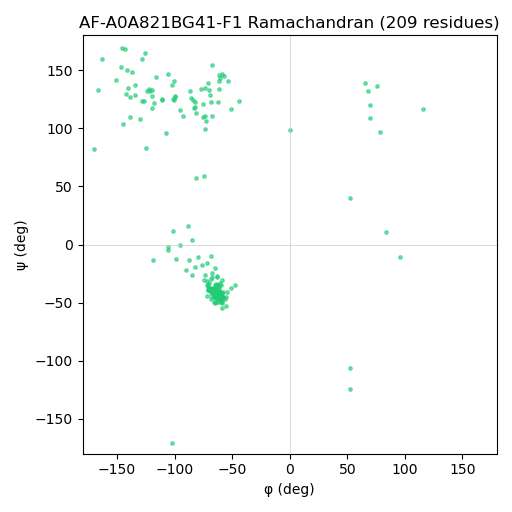80 C C . SER A 1 165 ? -1.328 17.430 2.566 1.00 47.44 165 SER A C 1
ATOM 1382 O O . SER A 1 165 ? -0.334 16.862 3.012 1.00 47.44 165 SER A O 1
ATOM 1384 N N . ARG A 1 166 ? -1.777 18.569 3.107 1.00 39.62 166 ARG A N 1
ATOM 1385 C CA . ARG A 1 166 ? -1.080 19.297 4.191 1.00 39.62 166 ARG A CA 1
ATOM 1386 C C . ARG A 1 166 ? -0.633 18.389 5.352 1.00 39.62 166 ARG A C 1
ATOM 1388 O O . ARG A 1 166 ? 0.448 18.573 5.894 1.00 39.62 166 ARG A O 1
ATOM 1395 N N . GLN A 1 167 ? -1.425 17.361 5.661 1.00 46.22 167 GLN A N 1
ATOM 1396 C CA . GLN A 1 167 ? -1.117 16.353 6.680 1.00 46.22 167 GLN A CA 1
ATOM 1397 C C . GLN A 1 167 ? 0.014 15.395 6.270 1.00 46.22 167 GLN A C 1
ATOM 1399 O O . GLN A 1 167 ? 0.844 15.044 7.100 1.00 46.22 167 GLN A O 1
ATOM 1404 N N . GLN A 1 168 ? 0.068 14.980 5.001 1.00 47.78 168 GLN A N 1
ATOM 1405 C CA . GLN A 1 168 ? 1.169 14.173 4.467 1.00 47.78 168 GLN A CA 1
ATOM 1406 C C . GLN A 1 168 ? 2.470 14.973 4.464 1.00 47.78 168 GLN A C 1
ATOM 1408 O O . GLN A 1 168 ? 3.479 14.465 4.938 1.00 47.78 168 GLN A O 1
ATOM 1413 N N . SER A 1 169 ? 2.422 16.244 4.057 1.00 52.16 169 SER A N 1
ATOM 1414 C CA . SER A 1 169 ? 3.580 17.143 4.103 1.00 52.16 169 SER A CA 1
ATOM 1415 C C . SER A 1 169 ? 4.122 17.313 5.524 1.00 52.16 169 SER A C 1
ATOM 1417 O O . SER A 1 169 ? 5.328 17.260 5.730 1.00 52.16 169 SER A O 1
ATOM 1419 N N . GLU A 1 170 ? 3.247 17.483 6.521 1.00 49.88 170 GLU A N 1
ATOM 1420 C CA . GLU A 1 170 ? 3.646 17.633 7.928 1.00 49.88 170 GLU A CA 1
ATOM 1421 C C . GLU A 1 170 ? 4.252 16.348 8.516 1.00 49.88 170 GLU A C 1
ATOM 1423 O O . GLU A 1 170 ? 5.217 16.416 9.279 1.00 49.88 170 GLU A O 1
ATOM 1428 N N . VAL A 1 171 ? 3.723 15.175 8.155 1.00 58.88 171 VAL A N 1
ATOM 1429 C CA . VAL A 1 171 ? 4.261 13.880 8.602 1.00 58.88 171 VAL A CA 1
ATOM 1430 C C . VAL A 1 171 ? 5.595 13.574 7.921 1.00 58.88 171 VAL A C 1
ATOM 1432 O O . VAL A 1 171 ? 6.545 13.185 8.596 1.00 58.88 171 VAL A O 1
ATOM 1435 N N . GLU A 1 172 ? 5.700 13.794 6.612 1.00 59.62 172 GLU A N 1
ATOM 1436 C CA . GLU A 1 172 ? 6.922 13.539 5.842 1.00 59.62 172 GLU A CA 1
ATOM 1437 C C . GLU A 1 172 ? 8.050 14.511 6.226 1.00 59.62 172 GLU A C 1
ATOM 1439 O O . GLU A 1 172 ? 9.190 14.080 6.388 1.00 59.62 172 GLU A O 1
ATOM 1444 N N . MET A 1 173 ? 7.734 15.787 6.490 1.00 56.38 173 MET A N 1
ATOM 1445 C CA . MET A 1 173 ? 8.686 16.762 7.046 1.00 56.38 173 MET A CA 1
ATOM 1446 C C . MET A 1 173 ? 9.213 16.328 8.415 1.00 56.38 173 MET A C 1
ATOM 1448 O O . MET A 1 173 ? 10.416 16.388 8.649 1.00 56.38 173 MET A O 1
ATOM 1452 N N . ARG A 1 174 ? 8.333 15.852 9.308 1.00 56.75 174 ARG A N 1
ATOM 1453 C CA . ARG A 1 174 ? 8.743 15.364 10.636 1.00 56.75 174 ARG A CA 1
ATOM 1454 C C . ARG A 1 174 ? 9.636 14.131 10.545 1.00 56.75 174 ARG A C 1
ATOM 1456 O O . ARG A 1 174 ? 10.600 14.032 11.297 1.00 56.75 174 ARG A O 1
ATOM 1463 N N . ILE A 1 175 ? 9.334 13.204 9.635 1.00 56.78 175 ILE A N 1
ATOM 1464 C CA . ILE A 1 175 ? 10.163 12.014 9.402 1.00 56.78 175 ILE A CA 1
ATOM 1465 C C . ILE A 1 175 ? 11.544 12.427 8.879 1.00 56.78 175 ILE A C 1
ATOM 1467 O O . ILE A 1 175 ? 12.544 11.951 9.408 1.00 56.78 175 ILE A O 1
ATOM 1471 N N . ALA A 1 176 ? 11.611 13.358 7.923 1.00 54.00 176 ALA A N 1
ATOM 1472 C CA . ALA A 1 176 ? 12.877 13.848 7.380 1.00 54.00 176 ALA A CA 1
ATOM 1473 C C . ALA A 1 176 ? 13.743 14.561 8.436 1.00 54.00 176 ALA A C 1
ATOM 1475 O O . ALA A 1 176 ? 14.951 14.332 8.498 1.00 54.00 176 ALA A O 1
ATOM 1476 N N . THR A 1 177 ? 13.154 15.380 9.314 1.00 52.28 177 THR A N 1
ATOM 1477 C CA . THR A 1 177 ? 13.907 16.017 10.411 1.00 52.28 177 THR A CA 1
ATOM 1478 C C . THR A 1 177 ? 14.407 14.987 11.426 1.00 52.28 177 THR A C 1
ATOM 1480 O O . THR A 1 177 ? 15.571 15.024 11.804 1.00 52.28 177 THR A O 1
ATOM 1483 N N . LEU A 1 178 ? 13.585 13.989 11.773 1.00 51.22 178 LEU A N 1
ATOM 1484 C CA . LEU A 1 178 ? 13.961 12.924 12.712 1.00 51.22 178 LEU A CA 1
ATOM 1485 C C . LEU A 1 178 ? 15.094 12.028 12.187 1.00 51.22 178 LEU A C 1
ATOM 1487 O O . LEU A 1 178 ? 15.920 11.566 12.971 1.00 51.22 178 LEU A O 1
ATOM 1491 N N . THR A 1 179 ? 15.156 11.762 10.879 1.00 50.81 179 THR A N 1
ATOM 1492 C CA . THR A 1 179 ? 16.274 11.009 10.285 1.00 50.81 179 THR A CA 1
ATOM 1493 C C . THR A 1 179 ? 17.565 11.825 10.272 1.00 50.81 179 THR A C 1
ATOM 1495 O O . THR A 1 179 ? 18.623 11.271 10.543 1.00 50.81 179 THR A O 1
ATOM 1498 N N . THR A 1 180 ? 17.475 13.139 10.045 1.00 47.38 180 THR A N 1
ATOM 1499 C CA . THR A 1 180 ? 18.647 14.033 10.010 1.00 47.38 180 THR A CA 1
ATOM 1500 C C . THR A 1 180 ? 19.240 14.236 11.410 1.00 47.38 180 THR A C 1
ATOM 1502 O O . THR A 1 180 ? 20.458 14.209 11.583 1.00 47.38 180 THR A O 1
ATOM 1505 N N . ASP A 1 181 ? 18.385 14.350 12.430 1.00 45.56 181 ASP A N 1
ATOM 1506 C CA . ASP A 1 181 ? 18.812 14.471 13.828 1.00 45.56 181 ASP A CA 1
ATOM 1507 C C . ASP A 1 181 ? 19.417 13.157 14.353 1.00 45.56 181 ASP A C 1
ATOM 1509 O O . ASP A 1 181 ? 20.420 13.171 15.067 1.00 45.56 181 ASP A O 1
ATOM 1513 N N . ASN A 1 182 ? 18.866 12.002 13.956 1.00 48.19 182 ASN A N 1
ATOM 1514 C CA . ASN A 1 182 ? 19.427 10.697 14.316 1.00 48.19 182 ASN A CA 1
ATOM 1515 C C . ASN A 1 182 ? 20.775 10.424 13.628 1.00 48.19 182 ASN A C 1
ATOM 1517 O O . ASN A 1 182 ? 21.669 9.875 14.266 1.00 48.19 182 ASN A O 1
ATOM 1521 N N . GLU A 1 183 ? 20.965 10.834 12.370 1.00 48.12 183 GLU A N 1
ATOM 1522 C CA . GLU A 1 183 ? 22.269 10.749 11.694 1.00 48.12 183 GLU A CA 1
ATOM 1523 C C . GLU A 1 183 ? 23.315 11.664 12.356 1.00 48.12 183 GLU A C 1
ATOM 1525 O O . GLU A 1 183 ? 24.456 11.243 12.559 1.00 48.12 183 GLU A O 1
ATOM 1530 N N . HIS A 1 184 ? 22.924 12.862 12.808 1.00 49.84 184 HIS A N 1
ATOM 1531 C CA . HIS A 1 184 ? 23.801 13.748 13.584 1.00 49.84 184 HIS A CA 1
ATOM 1532 C C . HIS A 1 184 ? 24.174 13.177 14.963 1.00 49.84 184 HIS A C 1
ATOM 1534 O O . HIS A 1 184 ? 25.325 13.304 15.384 1.00 49.84 184 HIS A O 1
ATOM 1540 N N . LEU A 1 185 ? 23.247 12.504 15.654 1.00 41.97 185 LEU A N 1
ATOM 1541 C CA . LEU A 1 185 ? 23.512 11.847 16.942 1.00 41.97 185 LEU A CA 1
ATOM 1542 C C . LEU A 1 185 ? 24.400 10.598 16.793 1.00 41.97 185 LEU A C 1
ATOM 1544 O O . LEU A 1 185 ? 25.255 10.336 17.647 1.00 41.97 185 LEU A O 1
ATOM 1548 N N . ILE A 1 186 ? 24.251 9.851 15.696 1.00 44.59 186 ILE A N 1
ATOM 1549 C CA . ILE A 1 186 ? 25.136 8.728 15.359 1.00 44.59 186 ILE A CA 1
ATOM 1550 C C . ILE A 1 186 ? 26.541 9.257 15.028 1.00 44.59 186 ILE A C 1
ATOM 1552 O O . ILE A 1 186 ? 27.516 8.772 15.599 1.00 44.59 186 ILE A O 1
ATOM 1556 N N . GLU A 1 187 ? 26.667 10.328 14.236 1.00 44.34 187 GLU A N 1
ATOM 1557 C CA . GLU A 1 187 ? 27.970 10.948 13.962 1.00 44.34 187 GLU A CA 1
ATOM 1558 C C . GLU A 1 187 ? 28.640 11.557 15.206 1.00 44.34 187 GLU A C 1
ATOM 1560 O O . GLU A 1 187 ? 29.868 11.504 15.335 1.00 44.34 187 GLU A O 1
ATOM 1565 N N . GLU A 1 188 ? 27.880 12.147 16.132 1.00 46.44 188 GLU A N 1
ATOM 1566 C CA . GLU A 1 188 ? 28.430 12.683 17.382 1.00 46.44 188 GLU A CA 1
ATOM 1567 C C . GLU A 1 188 ? 28.864 11.584 18.361 1.00 46.44 188 GLU A C 1
ATOM 1569 O O . GLU A 1 188 ? 29.876 11.749 19.055 1.00 46.44 188 GLU A O 1
ATOM 1574 N N . SER A 1 189 ? 28.153 10.453 18.406 1.00 40.69 189 SER A N 1
ATOM 1575 C CA . SER A 1 189 ? 28.554 9.299 19.221 1.00 40.69 189 SER A CA 1
ATOM 1576 C C . SER A 1 189 ? 29.809 8.603 18.669 1.00 40.69 189 SER A C 1
ATOM 1578 O O . SER A 1 189 ? 30.732 8.314 19.438 1.00 40.69 189 SER A O 1
ATOM 1580 N N . ASP A 1 190 ? 29.941 8.485 17.343 1.00 44.94 190 ASP A N 1
ATOM 1581 C CA . ASP A 1 190 ? 31.144 7.954 16.685 1.00 44.94 190 ASP A CA 1
ATOM 1582 C C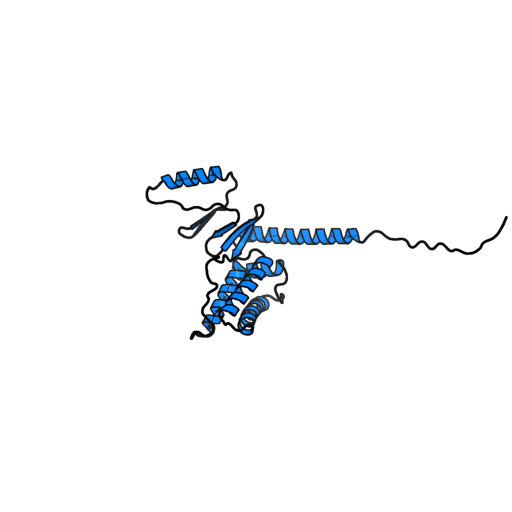 . ASP A 1 190 ? 32.359 8.895 16.793 1.00 44.94 190 ASP A C 1
ATOM 1584 O O . ASP A 1 190 ? 33.503 8.443 16.940 1.00 44.94 190 ASP A O 1
ATOM 1588 N N . LYS A 1 191 ? 32.144 10.220 16.795 1.00 46.84 191 LYS A N 1
ATOM 1589 C CA . LYS A 1 191 ? 33.208 11.214 17.042 1.00 46.84 191 LYS A CA 1
ATOM 1590 C C . LYS A 1 191 ? 33.658 11.236 18.509 1.00 46.84 191 LYS A C 1
ATOM 1592 O O . LYS A 1 191 ? 34.842 11.478 18.764 1.00 46.84 191 LYS A O 1
ATOM 1597 N N . LYS A 1 192 ? 32.774 10.938 19.472 1.00 43.62 192 LYS A N 1
ATOM 1598 C CA . LYS A 1 192 ? 33.130 10.800 20.900 1.00 43.62 192 LYS A CA 1
ATOM 1599 C C . LYS A 1 192 ? 33.875 9.495 21.207 1.00 43.62 192 LYS A C 1
ATOM 1601 O O . LYS A 1 192 ? 34.759 9.509 22.059 1.00 43.62 192 LYS A O 1
ATOM 1606 N N . SER A 1 193 ? 33.627 8.409 20.467 1.00 40.69 193 SER A N 1
ATOM 1607 C CA . SER A 1 193 ? 34.351 7.137 20.642 1.00 40.69 193 SER A CA 1
ATOM 1608 C C . SER A 1 193 ? 35.810 7.159 20.146 1.00 40.69 193 SER A C 1
ATOM 1610 O O . SER A 1 193 ? 36.583 6.273 20.509 1.00 40.69 193 SER A O 1
ATOM 1612 N N . LYS A 1 194 ? 36.224 8.144 19.333 1.00 42.34 194 LYS A N 1
ATOM 1613 C CA . LYS A 1 194 ? 37.581 8.209 18.740 1.00 42.34 194 LYS A CA 1
ATOM 1614 C C . LYS A 1 194 ? 38.557 9.174 19.430 1.00 42.34 194 LYS A C 1
ATOM 1616 O O . LYS A 1 194 ? 39.636 9.427 18.897 1.00 42.34 194 LYS A O 1
ATOM 1621 N N . LYS A 1 195 ? 38.237 9.701 20.618 1.00 41.34 195 LYS A N 1
ATOM 1622 C CA . LYS A 1 195 ? 39.154 10.563 21.390 1.00 41.34 195 LYS A CA 1
ATOM 1623 C C . LYS A 1 195 ? 39.396 10.046 22.814 1.00 41.34 195 LYS A C 1
ATOM 1625 O O . LYS A 1 195 ? 38.839 10.567 23.771 1.00 41.34 195 LYS A O 1
ATOM 1630 N N . SER A 1 196 ? 40.327 9.102 22.962 1.00 29.25 196 SER A N 1
ATOM 1631 C CA . SER A 1 196 ? 41.265 9.091 24.098 1.00 29.25 196 SER A CA 1
ATOM 1632 C C . SER A 1 196 ? 42.598 8.427 23.680 1.00 29.25 196 SER A C 1
ATOM 1634 O O . SER A 1 196 ? 42.580 7.512 22.853 1.00 29.25 196 SER A O 1
ATOM 1636 N N . PRO A 1 197 ? 43.771 8.920 24.134 1.00 34.91 197 PRO A N 1
ATOM 1637 C CA . PRO A 1 197 ? 45.055 8.581 23.528 1.00 34.91 197 PRO A CA 1
ATOM 1638 C C . PRO A 1 197 ? 45.797 7.501 24.328 1.00 34.91 197 PRO A C 1
ATOM 1640 O O . PRO A 1 197 ? 46.143 7.710 25.491 1.00 34.91 197 PRO A O 1
ATOM 1643 N N . PHE A 1 198 ? 46.165 6.388 23.689 1.00 28.31 198 PHE A N 1
ATOM 1644 C CA . PHE A 1 198 ? 47.218 5.525 24.229 1.00 28.31 198 PHE A CA 1
ATOM 1645 C C . PHE A 1 198 ? 48.580 6.205 24.025 1.00 28.31 198 PHE A C 1
ATOM 1647 O O . PHE A 1 198 ? 49.165 6.195 22.940 1.00 28.31 198 PHE A O 1
ATOM 1654 N N . LYS A 1 199 ? 49.074 6.836 25.097 1.00 34.50 199 LYS A N 1
ATOM 1655 C CA . LYS A 1 199 ? 50.452 7.319 25.226 1.00 34.50 199 LYS A CA 1
ATOM 1656 C C . LYS A 1 199 ? 51.419 6.134 25.170 1.00 34.50 199 LYS A C 1
ATOM 1658 O O . LYS A 1 199 ? 51.370 5.221 25.987 1.00 34.50 199 LYS A O 1
ATOM 1663 N N . ARG A 1 200 ? 52.341 6.206 24.215 1.00 28.98 200 ARG A N 1
ATOM 1664 C CA . ARG A 1 200 ? 53.515 5.345 24.059 1.00 28.98 200 ARG A CA 1
ATOM 1665 C C . ARG A 1 200 ? 54.529 5.709 25.154 1.00 28.98 200 ARG A C 1
ATOM 1667 O O . ARG A 1 200 ? 55.150 6.765 25.069 1.00 28.98 200 ARG A O 1
ATOM 1674 N N . ILE A 1 201 ? 54.692 4.872 26.177 1.00 33.09 201 ILE A N 1
ATOM 1675 C CA . ILE A 1 201 ? 55.776 5.012 27.164 1.00 33.09 201 ILE A CA 1
ATOM 1676 C C . ILE A 1 201 ? 56.954 4.158 26.681 1.00 33.09 201 ILE A C 1
ATOM 1678 O O . ILE A 1 201 ? 56.874 2.933 26.63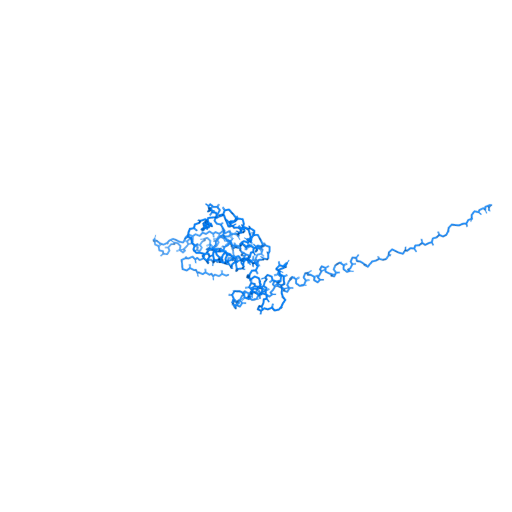4 1.00 33.09 201 ILE A O 1
ATOM 1682 N N . ARG A 1 202 ? 58.038 4.826 26.271 1.00 28.73 202 ARG A N 1
ATOM 1683 C CA . ARG A 1 202 ? 59.376 4.240 26.115 1.00 28.73 202 ARG A CA 1
ATOM 1684 C C . ARG A 1 202 ? 60.023 4.229 27.497 1.00 28.73 202 ARG A C 1
ATOM 1686 O O . ARG A 1 202 ? 60.280 5.309 28.009 1.00 28.73 202 ARG A O 1
ATOM 1693 N N . ASN A 1 203 ? 60.353 3.057 28.032 1.00 28.89 203 ASN A N 1
ATOM 1694 C CA . ASN A 1 203 ? 61.372 2.934 29.073 1.00 28.89 203 ASN A CA 1
ATOM 1695 C C . ASN A 1 203 ? 62.512 2.068 28.536 1.00 28.89 203 ASN A C 1
ATOM 1697 O O . ASN A 1 203 ? 62.302 0.951 28.069 1.00 28.89 203 ASN A O 1
ATOM 1701 N N . GLN A 1 204 ? 63.701 2.665 28.543 1.00 30.52 204 GLN A N 1
ATOM 1702 C CA . GLN A 1 204 ? 64.980 2.057 28.211 1.00 30.52 204 GLN A CA 1
ATOM 1703 C C . GLN A 1 204 ? 65.372 1.070 29.314 1.00 30.52 204 GLN A C 1
ATOM 1705 O O . GLN A 1 204 ? 65.341 1.407 30.494 1.00 30.52 204 GLN A O 1
ATOM 1710 N N . THR A 1 205 ? 65.789 -0.127 28.925 1.00 27.97 205 THR A N 1
ATOM 1711 C CA . THR A 1 205 ? 66.648 -0.998 29.725 1.00 27.97 205 THR A CA 1
ATOM 1712 C C . THR A 1 205 ? 68.071 -0.850 29.209 1.00 27.97 205 THR A C 1
A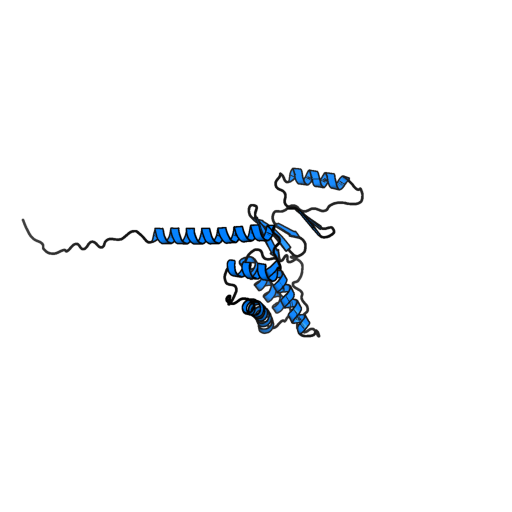TOM 1714 O O . THR A 1 205 ? 68.297 -1.020 28.013 1.00 27.97 205 THR A O 1
ATOM 1717 N N . ASN A 1 206 ? 69.025 -0.552 30.097 1.00 26.22 206 ASN A N 1
ATOM 1718 C CA . ASN A 1 206 ? 70.387 -1.073 29.990 1.00 26.22 206 ASN A CA 1
ATOM 1719 C C . ASN A 1 206 ? 71.201 -0.876 31.286 1.00 26.22 206 ASN A C 1
ATOM 1721 O O . ASN A 1 206 ? 71.244 0.225 31.822 1.00 26.22 206 ASN A O 1
ATOM 1725 N N . PHE A 1 207 ? 71.872 -1.970 31.688 1.00 27.64 207 PHE A N 1
ATOM 1726 C CA . PHE A 1 207 ? 72.894 -2.154 32.745 1.00 27.64 207 PHE A CA 1
ATOM 1727 C C . PHE A 1 207 ? 72.400 -2.035 34.206 1.00 27.64 207 PHE A C 1
ATOM 1729 O O . PHE A 1 207 ? 71.932 -0.988 34.616 1.00 27.64 207 PHE A O 1
ATOM 1736 N N . LYS A 1 208 ? 72.299 -3.088 35.040 1.00 26.61 208 LYS A N 1
ATOM 1737 C CA . LYS A 1 208 ? 73.208 -4.181 35.470 1.00 26.61 208 LYS A CA 1
ATOM 1738 C C . LYS A 1 208 ? 74.367 -3.678 36.367 1.00 26.61 208 LYS A C 1
ATOM 1740 O O . LYS A 1 208 ? 75.237 -2.979 35.869 1.00 26.61 208 LYS A O 1
ATOM 1745 N N . ILE A 1 209 ? 74.401 -4.224 37.600 1.00 24.92 209 ILE A N 1
ATOM 1746 C CA . ILE A 1 209 ? 75.567 -4.630 38.433 1.00 24.92 209 ILE A CA 1
ATOM 1747 C C . ILE A 1 209 ? 75.812 -3.880 39.781 1.00 24.92 209 ILE A C 1
ATOM 1749 O O . ILE A 1 209 ? 76.193 -2.719 39.801 1.00 24.92 209 ILE A O 1
ATOM 1753 N N . ASN A 1 210 ? 75.703 -4.699 40.845 1.00 24.11 210 ASN A N 1
ATOM 1754 C CA . ASN A 1 210 ? 76.440 -4.858 42.121 1.00 24.11 210 ASN A CA 1
ATOM 1755 C C . ASN A 1 210 ? 76.339 -3.937 43.356 1.00 24.11 210 ASN A C 1
ATOM 1757 O O . ASN A 1 210 ? 76.562 -2.734 43.286 1.00 24.11 210 ASN A O 1
ATOM 1761 N N . LEU A 1 211 ? 76.273 -4.698 44.472 1.00 31.72 211 LEU A N 1
ATOM 1762 C CA . LEU A 1 211 ? 76.559 -4.474 45.900 1.00 31.72 211 LEU A CA 1
ATOM 1763 C C . LEU A 1 211 ? 75.485 -3.758 46.724 1.00 31.72 211 LEU A C 1
ATOM 1765 O O . LEU A 1 211 ? 75.330 -2.528 46.598 1.00 31.72 211 LEU A O 1
#

Mean predicted aligned error: 13.72 Å

Radius of gyration: 27.14 Å; Cα contacts (8 Å, |Δi|>4): 142; chains: 1; bounding box: 110×36×74 Å

Solvent-accessible surface area (backbone atoms only — not comparable to full-atom values): 12990 Å² total; per-residue (Å²): 98,78,50,74,57,94,90,49,75,49,71,63,80,92,69,61,69,68,61,52,49,53,54,53,56,55,57,41,66,75,37,97,89,53,73,82,83,85,85,88,67,61,62,44,76,54,88,67,29,28,40,32,57,57,95,87,43,80,41,38,26,69,47,74,63,89,87,55,75,74,78,59,87,45,58,86,51,99,63,63,70,67,57,63,52,47,55,55,50,51,54,50,52,49,33,48,71,36,23,69,44,48,66,52,30,51,54,45,51,52,50,51,53,53,33,42,47,74,32,60,40,56,67,68,57,54,53,47,57,55,48,50,52,52,46,59,54,29,75,74,42,87,84,62,91,69,81,84,49,55,69,56,39,50,55,51,36,50,70,72,66,50,82,62,54,73,68,51,47,54,52,52,50,51,50,54,52,53,53,53,53,50,53,51,52,51,53,52,52,56,58,60,73,72,70,78,83,87,77,84,82,87,79,88,85,83,84,91,88,88,136

Foldseek 3Di:
DWDDDDPDIDDDDDDDPVVVVVVQVVVQVPDVPDHDDDDDDQWDDDVQWIWHNDPNDIFIAGDDDPPDDLDDQAPPDPDDPVVVLVVLVVQLLRLLQGGPFPVRSVVSLVVSLVSNVVSPHDSCSSVVSVVVVVVVVCVVPPDDDDDDGGVVSLVSSCVSVDHDDPVRVVVSVVVVVVVVVVVVVVVVVVVVVPDDDDDDDDDDDDDDDDD

pLDDT: mean 75.99, std 21.78, range [24.11, 95.75]

Sequence (211 aa):
LFNRYIDDVFMTWNKSENELKKIIENANTWHPNIKLEYKISKSLPFLDVLLTNINGTLSASVYHKPAAEPYVVPFISDHPRHVFENIVQTSRRRAVKYSSTFQLFNDERRYIKSTFLYNGYPSSFIDKTFRKFFSDYISSRSFLPFLHNEAQFIQMRIALSGQPSRQQSEVEMRIATLTTDNEHLIEESDKKSKKSPFKRIRNQTNFKINL

Secondary structure (DSSP, 8-state):
-EEEETTEEEE---S-HHHHHHHHHHHTTS-TT--------SEEEETTEEEEEETTEEEEEE---TTS------TTSS--HHHHHHHHHHHHHHHHHH-SSHHHHHHHHHHHHHHHHHTT--HHHHHHHHHHHHHHHHHHSS--SS--SHHHHHHHHHHHHSS--HHHHHHHHHHHHHHHHHHHHHHHHHHHHT-----------------

Nearest PDB structures (foldseek):
  1v2z-assembly1_A-2  TM=5.526E-01  e=2.081E+00  Thermosynechococcus vestitus BP-1
  3qsg-assembly1_A-2  TM=3.908E-01  e=5.771E+00  Alicyclobacillus acidocaldarius subsp. acidocaldarius DSM 446

InterPro domains:
  IPR058912 Helix-turn-helix domain, animal [PF26215] (71-131)